Protein AF-A0A5B8V7I5-F1 (afdb_monomer)

Organism: NCBI:txid1813871

Radius of gyration: 24.88 Å; Cα contacts (8 Å, |Δi|>4): 179; chains: 1; bounding box: 82×62×63 Å

Solvent-accessible surface area (backbone atoms only — not comparable to full-atom values): 11266 Å² total; per-residue (Å²): 135,84,78,76,56,70,66,58,53,52,52,50,55,52,51,52,54,52,51,55,51,53,51,53,57,55,56,57,69,71,61,86,71,84,63,73,74,71,65,69,78,79,75,52,91,88,72,63,75,61,77,86,47,74,68,70,39,38,58,84,96,40,76,31,68,67,47,49,45,29,71,74,64,76,45,84,65,45,76,47,80,44,69,55,29,35,46,69,60,50,49,48,50,47,53,69,76,37,53,90,49,55,75,45,77,48,78,42,69,50,74,41,78,91,76,72,43,80,47,72,55,33,38,40,39,35,38,67,89,61,32,35,40,37,38,38,82,35,32,33,40,44,35,25,44,86,88,44,54,66,62,53,50,56,54,53,60,59,48,63,78,31,48,48,83,72,63,94,79,65,74,83,78,74,87,64,92,69,71,76,85,83,80,127

Secondary structure (DSSP, 8-state):
--PPPHHHHHHHHHHHHHHHHHHHHHHHHHSS---TTTGGGTS-TTT----S-GGGGEETTEE-HHHHHHHHHSSPPEEEEEESB-HHHHHHHHHHHTTTT--EEEEEEEEETTTTEEEEEEEEEEETTTEEEEE-SSEEEEEE-GGGHHHHHHHHHHHGGGB----TT------SS---S---

Structure (mmCIF, N/CA/C/O backbone):
data_AF-A0A5B8V7I5-F1
#
_entry.id   AF-A0A5B8V7I5-F1
#
loop_
_atom_site.group_PDB
_atom_site.id
_atom_site.type_symbol
_atom_site.label_atom_id
_atom_site.label_alt_id
_atom_site.label_comp_id
_atom_site.label_asym_id
_atom_site.label_entity_id
_atom_site.label_seq_id
_atom_site.pdbx_PDB_ins_code
_atom_site.Cartn_x
_atom_site.Cartn_y
_atom_site.Cartn_z
_atom_site.occupancy
_atom_site.B_iso_or_equiv
_atom_site.auth_seq_id
_atom_site.auth_comp_id
_atom_site.auth_asym_id
_atom_site.auth_atom_id
_atom_site.pdbx_PDB_model_num
ATOM 1 N N . MET A 1 1 ? -54.285 8.452 43.719 1.00 54.84 1 MET A N 1
ATOM 2 C CA . MET A 1 1 ? -53.117 9.294 43.379 1.00 54.84 1 MET A CA 1
ATOM 3 C C . MET A 1 1 ? -51.917 8.383 43.169 1.00 54.84 1 MET A C 1
ATOM 5 O O . MET A 1 1 ? -51.341 7.911 44.138 1.00 54.84 1 MET A O 1
ATOM 9 N N . THR A 1 2 ? -51.605 8.036 41.922 1.00 61.00 2 THR A N 1
ATOM 10 C CA . THR A 1 2 ? -50.486 7.143 41.584 1.00 61.00 2 THR A CA 1
ATOM 11 C C . THR A 1 2 ? -49.189 7.946 41.535 1.00 61.00 2 THR A C 1
ATOM 13 O O . THR A 1 2 ? -48.953 8.694 40.589 1.00 61.00 2 THR A O 1
ATOM 16 N N . LEU A 1 3 ? -48.368 7.816 42.578 1.00 71.12 3 LEU A N 1
ATOM 17 C CA . LEU A 1 3 ? -47.000 8.331 42.611 1.00 71.12 3 LEU A CA 1
ATOM 18 C C . LEU A 1 3 ? -46.177 7.602 41.542 1.00 71.12 3 LEU A C 1
ATOM 20 O O . LEU A 1 3 ? -46.054 6.378 41.571 1.00 71.12 3 LEU A O 1
ATOM 24 N N . PHE A 1 4 ? -45.647 8.351 40.577 1.00 78.56 4 PHE A N 1
ATOM 25 C CA . PHE A 1 4 ? -44.732 7.816 39.574 1.00 78.56 4 PHE A CA 1
ATOM 26 C C . PHE A 1 4 ? -43.534 7.146 40.257 1.00 78.56 4 PHE A C 1
ATOM 28 O O . PHE A 1 4 ? -42.920 7.719 41.157 1.00 78.56 4 PHE A O 1
ATOM 35 N N . SER A 1 5 ? -43.199 5.930 39.816 1.00 88.38 5 SER A N 1
ATOM 36 C CA . SER A 1 5 ? -42.047 5.192 40.334 1.00 88.38 5 SER A CA 1
ATOM 37 C C . SER A 1 5 ? -40.760 6.008 40.129 1.00 88.38 5 SER A C 1
ATOM 39 O O . SER A 1 5 ? -40.508 6.462 39.007 1.00 88.38 5 SER A O 1
ATOM 41 N N . PRO A 1 6 ? -39.907 6.170 41.157 1.00 91.00 6 PRO A N 1
ATOM 42 C CA . PRO A 1 6 ? -38.644 6.905 41.044 1.00 91.00 6 PRO A CA 1
ATOM 43 C C . PRO A 1 6 ? -37.707 6.322 39.970 1.00 91.00 6 PRO A C 1
ATOM 45 O O . PRO A 1 6 ? -36.905 7.050 39.385 1.00 91.00 6 PRO A O 1
ATOM 48 N N . LEU A 1 7 ? -37.860 5.035 39.635 1.00 88.88 7 LEU A N 1
ATOM 49 C CA . LEU A 1 7 ? -37.152 4.391 38.527 1.00 88.88 7 LEU A CA 1
ATOM 50 C C . LEU A 1 7 ? -37.517 5.015 37.168 1.00 88.88 7 LEU A C 1
ATOM 52 O O . LEU A 1 7 ? -36.642 5.253 36.337 1.00 88.88 7 LEU A O 1
ATOM 56 N N . LEU A 1 8 ? -38.801 5.318 36.950 1.00 90.12 8 LEU A N 1
ATOM 57 C CA . LEU A 1 8 ? -39.286 5.905 35.700 1.00 90.12 8 LEU A CA 1
ATOM 58 C C . LEU A 1 8 ? -38.719 7.317 35.505 1.00 90.12 8 LEU A C 1
ATOM 60 O O . LEU A 1 8 ? -38.297 7.673 34.407 1.00 90.12 8 LEU A O 1
ATOM 64 N N . ILE A 1 9 ? -38.643 8.094 36.589 1.00 93.38 9 ILE A N 1
ATOM 65 C CA . ILE A 1 9 ? -38.060 9.441 36.582 1.00 93.38 9 ILE A CA 1
ATOM 66 C C . ILE A 1 9 ? -36.577 9.368 36.197 1.00 93.38 9 ILE A C 1
ATOM 68 O O . ILE A 1 9 ? -36.125 10.121 35.336 1.00 93.38 9 ILE A O 1
ATOM 72 N N . PHE A 1 10 ? -35.823 8.419 36.759 1.00 93.38 10 PHE A N 1
ATOM 73 C CA . PHE A 1 10 ? -34.408 8.250 36.425 1.00 93.38 10 PHE A CA 1
ATOM 74 C C . PHE A 1 10 ? -34.186 7.862 34.953 1.00 93.38 10 PHE A C 1
ATOM 76 O O . PHE A 1 10 ? -33.279 8.388 34.301 1.00 93.38 10 PHE A O 1
ATOM 83 N N . ILE A 1 11 ? -35.031 6.979 34.410 1.00 91.94 11 ILE A N 1
ATOM 84 C CA . ILE A 1 11 ? -34.975 6.573 32.998 1.00 91.94 11 ILE A CA 1
ATOM 85 C C . ILE A 1 11 ? -35.278 7.765 32.083 1.00 91.94 11 ILE A C 1
ATOM 87 O O . ILE A 1 11 ? -34.540 7.992 31.125 1.00 91.94 11 ILE A O 1
ATOM 91 N N . LEU A 1 12 ? -36.297 8.569 32.402 1.00 94.12 12 LEU A N 1
ATOM 92 C CA . LEU A 1 12 ? -36.647 9.758 31.620 1.00 94.12 12 LEU A CA 1
ATOM 93 C C . LEU A 1 12 ? -35.529 10.806 31.633 1.00 94.12 12 LEU A C 1
ATOM 95 O O . LEU A 1 12 ? -35.165 11.319 30.578 1.00 94.12 12 LEU A O 1
ATOM 99 N N . VAL A 1 13 ? -34.913 11.066 32.789 1.00 95.06 13 VAL A N 1
ATOM 100 C CA . VAL A 1 13 ? -33.773 11.995 32.890 1.00 95.06 13 VAL A CA 1
ATOM 101 C C . VAL A 1 13 ? -32.587 11.506 32.054 1.00 95.06 13 VAL A C 1
ATOM 103 O O . VAL A 1 13 ? -31.976 12.285 31.319 1.00 95.06 13 VAL A O 1
ATOM 106 N N . ARG A 1 14 ? -32.277 10.205 32.107 1.00 91.94 14 ARG A N 1
ATOM 107 C CA . ARG A 1 14 ? -31.221 9.602 31.277 1.00 91.94 14 ARG A CA 1
ATOM 108 C C . ARG A 1 14 ? -31.529 9.715 29.788 1.00 91.9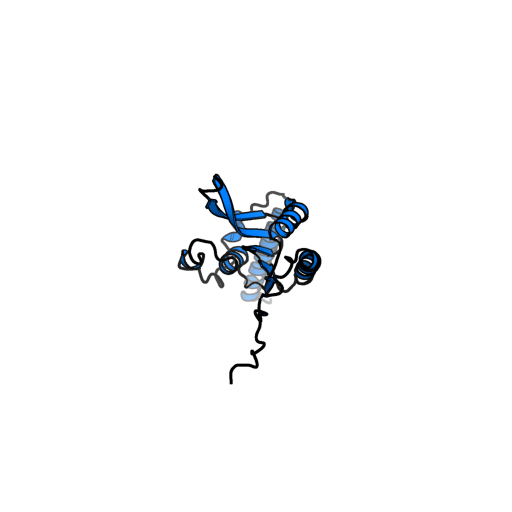4 14 ARG A C 1
ATOM 110 O O . ARG A 1 14 ? -30.626 10.023 29.013 1.00 91.94 14 ARG A O 1
ATOM 117 N N . PHE A 1 15 ? -32.779 9.492 29.397 1.00 91.62 15 PHE A N 1
ATOM 118 C CA . PHE A 1 15 ? -33.208 9.569 28.005 1.00 91.62 15 PHE A CA 1
ATOM 119 C C . PHE A 1 15 ? -33.116 11.001 27.461 1.00 91.62 15 PHE A C 1
ATOM 121 O O . PHE A 1 15 ? -32.538 11.215 26.396 1.00 91.62 15 PHE A O 1
ATOM 128 N N . ILE A 1 16 ? -33.564 11.993 28.239 1.00 95.00 16 ILE A N 1
ATOM 129 C CA . ILE A 1 16 ? -33.429 13.417 27.896 1.00 95.00 16 ILE A CA 1
ATOM 130 C C . ILE A 1 16 ? -31.951 13.790 27.734 1.00 95.00 16 ILE A C 1
ATOM 132 O O . ILE A 1 16 ? -31.582 14.430 26.752 1.00 95.00 16 ILE A O 1
ATOM 136 N N . PHE A 1 17 ? -31.079 13.337 28.640 1.00 93.56 17 PHE A N 1
ATOM 137 C CA . PHE A 1 17 ? -29.645 13.622 28.552 1.00 93.56 17 PHE A CA 1
ATOM 138 C C . PHE A 1 17 ? -29.000 13.040 27.282 1.00 93.56 17 PHE A C 1
ATOM 140 O O . PHE A 1 17 ? -28.152 13.684 26.663 1.00 93.56 17 PHE A O 1
ATOM 147 N N . ILE A 1 18 ? -29.413 11.838 26.866 1.00 87.75 18 ILE A N 1
ATOM 148 C CA . ILE A 1 18 ? -28.944 11.215 25.619 1.00 87.75 18 ILE A CA 1
ATOM 149 C C . ILE A 1 18 ? -29.396 12.032 24.403 1.00 87.75 18 ILE A C 1
ATOM 151 O O . ILE A 1 18 ? -28.578 12.293 23.522 1.00 87.75 18 ILE A O 1
ATOM 155 N N . ILE A 1 19 ? -30.658 12.473 24.373 1.00 89.31 19 ILE A N 1
ATOM 156 C CA . ILE A 1 19 ? -31.199 13.283 23.271 1.00 89.31 19 ILE A CA 1
ATOM 157 C C . ILE A 1 19 ? -30.466 14.622 23.167 1.00 89.31 19 ILE A C 1
ATOM 159 O O . ILE A 1 19 ? -29.994 14.971 22.087 1.00 89.31 19 ILE A O 1
ATOM 163 N N . VAL A 1 20 ? -30.302 15.342 24.282 1.00 89.00 20 VAL A N 1
ATOM 164 C CA . VAL A 1 20 ? -29.601 16.638 24.305 1.00 89.00 20 VAL A CA 1
ATOM 165 C C . VAL A 1 20 ? -28.173 16.490 23.778 1.00 89.00 20 VAL A C 1
ATOM 167 O O . VAL A 1 20 ? -27.733 17.272 22.936 1.00 89.00 20 VAL A O 1
ATOM 170 N N . LYS A 1 21 ? -27.468 15.435 24.197 1.00 82.81 21 LYS A N 1
ATOM 171 C CA . LYS A 1 21 ? -26.109 15.160 23.728 1.00 82.81 21 LYS A CA 1
ATOM 172 C C . LYS A 1 21 ? -26.053 14.820 22.234 1.00 82.81 21 LYS A C 1
ATOM 174 O O . LYS A 1 21 ? -25.173 15.308 21.531 1.00 82.81 21 LYS A O 1
ATOM 179 N N . ALA A 1 22 ? -26.998 14.022 21.735 1.00 76.25 22 ALA A N 1
ATOM 180 C CA . ALA A 1 22 ? -27.086 13.683 20.314 1.00 76.25 22 ALA A CA 1
ATOM 181 C C . ALA A 1 22 ? -27.377 14.916 19.436 1.00 76.25 22 ALA A C 1
ATOM 183 O O . ALA A 1 22 ? -26.841 15.038 18.330 1.00 76.25 22 ALA A O 1
ATOM 184 N N . MET A 1 23 ? -28.188 15.853 19.938 1.00 78.88 23 MET A N 1
ATOM 185 C CA . MET A 1 23 ? -28.466 17.120 19.261 1.00 78.88 23 MET A 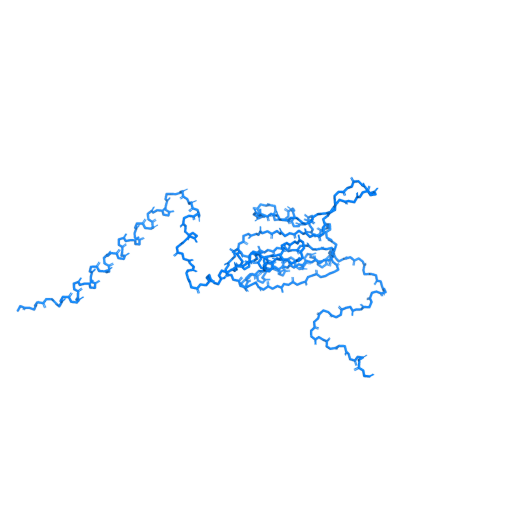CA 1
ATOM 186 C C . MET A 1 23 ? -27.238 18.039 19.232 1.00 78.88 23 MET A C 1
ATOM 188 O O . MET A 1 23 ? -26.946 18.621 18.188 1.00 78.88 23 MET A O 1
ATOM 192 N N . GLU A 1 24 ? -26.480 18.129 20.328 1.00 79.81 24 GLU A N 1
ATOM 193 C CA . GLU A 1 24 ? -25.245 18.924 20.381 1.00 79.81 24 GLU A CA 1
ATOM 194 C C . GLU A 1 24 ? -24.177 18.389 19.407 1.00 79.81 24 GLU A C 1
ATOM 196 O O . GLU A 1 24 ? -23.550 19.159 18.673 1.00 79.81 24 GLU A O 1
ATOM 201 N N . ASP A 1 25 ? -24.019 17.064 19.330 1.00 71.88 25 ASP A N 1
ATOM 202 C CA . ASP A 1 25 ? -23.089 16.419 18.396 1.00 71.88 25 ASP A CA 1
ATOM 203 C C . ASP A 1 25 ? -23.502 16.630 16.923 1.00 71.88 25 ASP A C 1
ATOM 205 O O . ASP A 1 25 ? -22.640 16.829 16.059 1.00 71.88 25 ASP A O 1
ATOM 209 N N . SER A 1 26 ? -24.812 16.669 16.642 1.00 73.00 26 SER A N 1
ATOM 210 C CA . SER A 1 26 ? -25.366 16.962 15.308 1.00 73.00 26 SER A CA 1
ATOM 211 C C . SER A 1 26 ? -25.196 18.434 14.906 1.00 73.00 26 SER A C 1
ATOM 213 O O . SER A 1 26 ? -24.941 18.745 13.742 1.00 73.00 26 SER A O 1
ATOM 215 N N . ALA A 1 27 ? -25.291 19.364 15.862 1.00 67.25 27 ALA A N 1
ATOM 216 C CA . ALA A 1 27 ? -25.050 20.787 15.617 1.00 67.25 27 ALA A CA 1
ATOM 217 C C . ALA A 1 27 ? -23.566 21.070 15.320 1.00 67.25 27 ALA A C 1
ATOM 219 O O . ALA A 1 27 ? -23.244 21.865 14.436 1.00 67.25 27 ALA A O 1
ATOM 220 N N . ARG A 1 28 ? -22.649 20.360 15.992 1.00 61.50 28 ARG A N 1
ATOM 221 C CA . ARG A 1 28 ? -21.200 20.464 15.747 1.00 61.50 28 ARG A CA 1
ATOM 222 C C . ARG A 1 28 ? -20.772 19.933 14.379 1.00 61.50 28 ARG A C 1
ATOM 224 O O . ARG A 1 28 ? -19.766 20.393 13.853 1.00 61.50 28 ARG A O 1
ATOM 231 N N . THR A 1 29 ? -21.521 19.003 13.783 1.00 57.50 29 THR A N 1
ATOM 232 C CA . THR A 1 29 ? -21.200 18.461 12.450 1.00 57.50 29 THR A CA 1
ATOM 233 C C . THR A 1 29 ? -21.591 19.395 11.299 1.00 57.50 29 THR A C 1
ATOM 235 O O . THR A 1 29 ? -21.041 19.247 10.212 1.00 57.50 29 THR A O 1
ATOM 238 N N . ARG A 1 30 ? -22.474 20.384 11.519 1.00 55.34 30 ARG A N 1
ATOM 239 C CA . ARG A 1 30 ? -22.828 21.397 10.500 1.00 55.34 30 ARG A CA 1
ATOM 240 C C . ARG A 1 30 ? -21.807 22.526 10.365 1.00 55.34 30 ARG A C 1
ATOM 242 O O . ARG A 1 30 ? -21.613 23.029 9.265 1.00 55.34 30 ARG A O 1
ATOM 249 N N . ASN A 1 31 ? -21.129 22.909 11.445 1.00 51.50 31 ASN A N 1
ATOM 250 C CA . ASN A 1 31 ? -20.142 23.990 11.424 1.00 51.50 31 ASN A CA 1
ATOM 251 C C . ASN A 1 31 ? -18.733 23.443 11.164 1.00 51.50 31 ASN A C 1
ATOM 253 O O . ASN A 1 31 ? -17.947 23.322 12.094 1.00 51.50 31 ASN A O 1
ATOM 257 N N . GLY A 1 32 ? -18.474 23.093 9.899 1.00 52.66 32 GLY A N 1
ATOM 258 C CA . GLY A 1 32 ? -17.217 22.996 9.124 1.00 52.66 32 GLY A CA 1
ATOM 259 C C . GLY A 1 32 ? -15.796 22.970 9.726 1.00 52.66 32 GLY A C 1
ATOM 260 O O . GLY A 1 32 ? -14.854 23.056 8.950 1.00 52.66 32 GLY A O 1
ATOM 261 N N . TYR A 1 33 ? -15.566 22.817 11.028 1.00 48.47 33 TYR A N 1
ATOM 262 C CA . TYR A 1 33 ? -14.239 22.620 11.620 1.00 48.47 33 TYR A CA 1
ATOM 263 C C . TYR A 1 33 ? -14.115 21.185 12.120 1.00 48.47 33 TYR A C 1
ATOM 265 O O . TYR A 1 33 ? -14.147 20.872 13.313 1.00 48.47 33 TYR A O 1
ATOM 273 N N . TYR A 1 34 ? -13.979 20.282 11.153 1.00 48.88 34 TYR A N 1
ATOM 274 C CA . TYR A 1 34 ? -13.659 18.890 11.411 1.00 48.88 34 TYR A CA 1
ATOM 275 C C . TYR A 1 34 ? -12.198 18.824 11.874 1.00 48.88 34 TYR A C 1
ATOM 277 O O . TYR A 1 34 ? -11.278 18.849 11.064 1.00 48.88 34 TYR A O 1
ATOM 285 N N . ASN A 1 35 ? -11.966 18.786 13.190 1.00 50.16 35 ASN A N 1
ATOM 286 C CA . ASN A 1 35 ? -10.651 18.484 13.751 1.00 50.16 35 ASN A CA 1
ATOM 287 C C . ASN A 1 35 ? -10.568 16.968 14.032 1.00 50.16 35 ASN A C 1
ATOM 289 O O . ASN A 1 35 ? -10.999 16.516 15.102 1.00 50.16 35 ASN A O 1
ATOM 293 N N . PRO A 1 36 ? -10.035 16.155 13.097 1.00 49.38 36 PRO A N 1
ATOM 294 C CA . PRO A 1 36 ? -9.978 14.699 13.234 1.00 49.38 36 PRO A CA 1
ATOM 295 C C . PRO A 1 36 ? -9.100 14.231 14.407 1.00 49.38 36 PRO A C 1
ATOM 297 O O . PRO A 1 36 ? -9.181 13.067 14.805 1.00 49.38 36 PRO A O 1
ATOM 300 N N . ALA A 1 37 ? -8.296 15.115 15.011 1.00 53.56 37 ALA A N 1
ATOM 301 C CA . ALA A 1 37 ? -7.368 14.747 16.075 1.00 53.56 37 ALA A CA 1
ATOM 302 C C . ALA A 1 37 ? -8.074 14.380 17.393 1.00 53.56 37 ALA A C 1
ATOM 304 O O . ALA A 1 37 ? -7.625 13.484 18.107 1.00 53.56 37 ALA A O 1
ATOM 305 N N . LYS A 1 38 ? -9.212 15.011 17.723 1.00 44.09 38 LYS A N 1
ATOM 306 C CA . LYS A 1 38 ? -9.851 14.824 19.042 1.00 44.09 38 LYS A CA 1
ATOM 307 C C . LYS A 1 38 ? -10.719 13.568 19.163 1.00 44.09 38 LYS A C 1
ATOM 309 O O . LYS A 1 38 ? -10.911 13.080 20.276 1.00 44.09 38 LYS A O 1
ATOM 314 N N . ARG A 1 39 ? -11.208 12.993 18.057 1.00 44.47 39 ARG A N 1
ATOM 315 C CA . ARG A 1 39 ? -12.016 11.754 18.100 1.00 44.47 39 ARG A CA 1
ATOM 316 C C . ARG A 1 39 ? -11.161 10.484 18.164 1.00 44.47 39 ARG A C 1
ATOM 318 O O . ARG A 1 39 ? -11.647 9.450 18.615 1.00 44.47 39 ARG A O 1
ATOM 325 N N . ARG A 1 40 ? -9.873 10.579 17.811 1.00 47.34 40 ARG A N 1
ATOM 326 C CA . ARG A 1 40 ? -8.929 9.449 17.834 1.00 47.34 40 ARG A CA 1
ATOM 327 C C . ARG A 1 40 ? -8.621 8.944 19.253 1.00 47.34 40 ARG A C 1
ATOM 329 O O . ARG A 1 40 ? -8.217 7.800 19.406 1.00 47.34 40 ARG A O 1
ATOM 336 N N . TYR A 1 41 ? -8.871 9.750 20.292 1.00 48.06 41 TYR A N 1
ATOM 337 C CA . TYR A 1 41 ? -8.490 9.415 21.672 1.00 48.06 41 TYR A CA 1
ATOM 338 C C . TYR A 1 41 ? -9.587 8.760 22.530 1.00 48.06 41 TYR A C 1
ATOM 340 O O . TYR A 1 41 ? -9.288 8.296 23.627 1.00 48.06 41 TYR A O 1
ATOM 348 N N . LYS A 1 42 ? -10.854 8.714 22.084 1.00 45.50 42 LYS A N 1
ATOM 349 C CA . LYS A 1 42 ? -11.966 8.261 22.952 1.00 45.50 42 LYS A CA 1
ATOM 350 C C . LYS A 1 42 ? -12.752 7.035 22.503 1.00 45.50 42 LYS A C 1
ATOM 352 O O . LYS A 1 42 ? -13.600 6.585 23.265 1.00 45.50 42 LYS A O 1
ATOM 357 N N . MET A 1 43 ? -12.448 6.433 21.358 1.00 45.94 43 MET A N 1
ATOM 358 C CA . MET A 1 43 ? -13.062 5.159 20.968 1.00 45.94 43 MET A CA 1
ATOM 359 C C . MET A 1 43 ? -12.030 4.216 20.365 1.00 45.94 43 MET A C 1
ATOM 361 O O . MET A 1 43 ? -11.902 4.187 19.153 1.00 45.94 43 MET A O 1
ATOM 365 N N . ASN A 1 44 ? -11.292 3.494 21.221 1.00 48.50 44 ASN A N 1
ATOM 366 C CA . ASN A 1 44 ? -10.682 2.182 20.921 1.00 48.50 44 ASN A CA 1
ATOM 367 C C . ASN A 1 44 ? -10.137 1.467 22.183 1.00 48.50 44 ASN A C 1
ATOM 369 O O . ASN A 1 44 ? -9.197 0.682 22.123 1.00 48.50 44 ASN A O 1
ATOM 373 N N . PHE A 1 45 ? -10.743 1.683 23.357 1.00 50.72 45 PHE A N 1
ATOM 374 C CA . PHE A 1 45 ? -10.259 1.098 24.620 1.00 50.72 45 PHE A CA 1
ATOM 375 C C . PHE A 1 45 ? -10.326 -0.446 24.675 1.00 50.72 45 PHE A C 1
ATOM 377 O O . PHE A 1 45 ? -9.715 -1.042 25.551 1.00 50.72 45 PHE A O 1
ATOM 384 N N . ARG A 1 46 ? -11.030 -1.117 23.748 1.00 49.09 46 ARG A N 1
ATOM 385 C CA . ARG A 1 46 ? -11.189 -2.586 23.773 1.00 49.09 46 ARG A CA 1
ATOM 386 C C . ARG A 1 46 ? -10.482 -3.362 22.657 1.00 49.09 46 ARG A C 1
ATOM 388 O O . ARG A 1 46 ? -10.439 -4.580 22.737 1.00 49.09 46 ARG A O 1
ATOM 395 N N . PHE A 1 47 ? -9.861 -2.679 21.692 1.00 47.84 47 PHE A N 1
ATOM 396 C CA . PHE A 1 47 ? -9.019 -3.316 20.663 1.00 47.84 47 PHE A CA 1
ATOM 397 C C . PHE A 1 47 ? -7.618 -2.712 20.540 1.00 47.84 47 PHE A C 1
ATOM 399 O O . PHE A 1 47 ? -6.812 -3.200 19.754 1.00 47.84 47 PHE A O 1
ATOM 406 N N . CYS A 1 48 ? -7.260 -1.740 21.386 1.00 50.34 48 CYS A N 1
ATOM 407 C CA . CYS A 1 48 ? -5.861 -1.424 21.654 1.00 50.34 48 CYS A CA 1
ATOM 408 C C . CYS A 1 48 ? -5.199 -2.576 22.433 1.00 50.34 48 CYS A C 1
ATOM 410 O O . CYS A 1 48 ? -4.752 -2.394 23.565 1.00 50.34 48 CYS A O 1
ATOM 412 N N . ARG A 1 49 ? -5.031 -3.750 21.810 1.00 52.91 49 ARG A N 1
ATOM 413 C CA . ARG A 1 49 ? -3.751 -4.439 21.969 1.00 52.91 49 ARG A CA 1
ATOM 414 C C . ARG A 1 49 ? -2.741 -3.476 21.367 1.00 52.91 49 ARG A C 1
ATOM 416 O O . ARG A 1 49 ? -2.519 -3.462 20.162 1.00 52.91 49 ARG A O 1
ATOM 423 N N . LYS A 1 50 ? -2.252 -2.565 22.214 1.00 57.19 50 LYS A N 1
ATOM 424 C CA . LYS A 1 50 ? -1.111 -1.718 21.905 1.00 57.19 50 LYS A CA 1
ATOM 425 C C . LYS A 1 50 ? -0.082 -2.655 21.289 1.00 57.19 50 LYS A C 1
ATOM 427 O O . LYS A 1 50 ? 0.243 -3.684 21.883 1.00 57.19 50 LYS A O 1
ATOM 432 N N . ILE A 1 51 ? 0.398 -2.317 20.100 1.00 60.62 51 ILE A N 1
ATOM 433 C CA . ILE A 1 51 ? 1.719 -2.768 19.694 1.00 60.62 51 ILE A CA 1
ATOM 434 C C . ILE A 1 51 ? 2.635 -2.250 20.811 1.00 60.62 51 ILE A C 1
ATOM 436 O O . ILE A 1 51 ? 2.939 -1.062 20.874 1.00 60.62 51 ILE A O 1
ATOM 440 N N . ASN A 1 52 ? 2.909 -3.103 21.801 1.00 66.44 52 ASN A N 1
ATOM 441 C CA . ASN A 1 52 ? 3.597 -2.702 23.030 1.00 66.44 52 ASN A CA 1
ATOM 442 C C . ASN A 1 52 ? 5.063 -2.379 22.746 1.00 66.44 52 ASN A C 1
ATOM 444 O O . ASN A 1 52 ? 5.697 -1.679 23.527 1.00 66.44 52 ASN A O 1
ATOM 448 N N . SER A 1 53 ? 5.573 -2.868 21.615 1.00 75.81 53 SER A N 1
ATOM 449 C CA . SER A 1 53 ? 6.910 -2.588 21.135 1.00 75.81 53 SER A CA 1
ATOM 450 C C . SER A 1 53 ? 6.858 -2.067 19.708 1.00 75.81 53 SER A C 1
ATOM 452 O O . SER A 1 53 ? 6.431 -2.781 18.801 1.00 75.81 53 SER A O 1
ATOM 454 N N . LEU A 1 54 ? 7.366 -0.851 19.504 1.00 77.62 54 LEU A N 1
ATOM 455 C CA . LEU A 1 54 ? 7.610 -0.276 18.177 1.00 77.62 54 LEU A CA 1
ATOM 456 C C . LEU A 1 54 ? 8.455 -1.200 17.291 1.00 77.62 54 LEU A C 1
ATOM 458 O O . LEU A 1 54 ? 8.322 -1.133 16.077 1.00 77.62 54 LEU A O 1
ATOM 462 N N . SER A 1 55 ? 9.255 -2.104 17.870 1.00 80.50 55 SER A N 1
ATOM 463 C CA . SER A 1 55 ? 10.033 -3.081 17.099 1.00 80.50 55 SER A CA 1
ATOM 464 C C . SER A 1 55 ? 9.171 -3.992 16.220 1.00 80.50 55 SER A C 1
ATOM 466 O O . SER A 1 55 ? 9.646 -4.437 15.190 1.00 80.50 55 SER A O 1
ATOM 468 N N . MET A 1 56 ? 7.902 -4.232 16.575 1.00 81.88 56 MET A N 1
ATOM 469 C CA . MET A 1 56 ? 6.977 -5.036 15.761 1.00 81.88 56 MET A CA 1
ATOM 470 C C . MET A 1 56 ? 6.440 -4.296 14.528 1.00 81.88 56 MET A C 1
ATOM 472 O O . MET A 1 56 ? 5.845 -4.928 13.662 1.00 81.88 56 MET A O 1
ATOM 476 N N . LEU A 1 57 ? 6.602 -2.969 14.455 1.00 87.62 57 LEU A N 1
ATOM 477 C CA . LEU A 1 57 ? 6.251 -2.193 13.262 1.00 87.62 57 LEU A CA 1
ATOM 478 C C . LEU A 1 57 ? 7.287 -2.378 12.148 1.00 87.62 57 LEU A C 1
ATOM 480 O O . LEU A 1 57 ? 6.977 -2.135 10.985 1.00 87.62 57 LEU A O 1
ATOM 484 N N . PHE A 1 58 ? 8.504 -2.784 12.502 1.00 90.69 58 PHE A N 1
ATOM 485 C CA . PHE A 1 58 ? 9.609 -2.914 11.569 1.00 90.69 58 PHE A CA 1
ATOM 486 C C . PHE A 1 58 ? 9.871 -4.388 11.264 1.00 90.69 58 PHE A C 1
ATOM 488 O O . PHE A 1 58 ? 9.914 -5.227 12.162 1.00 90.69 58 PHE A O 1
ATOM 495 N N . ASN A 1 59 ? 10.069 -4.695 9.988 1.00 85.25 59 ASN A N 1
ATOM 496 C CA . ASN A 1 59 ? 10.562 -5.980 9.522 1.00 85.25 59 ASN A CA 1
ATOM 497 C C . ASN A 1 59 ? 11.950 -5.752 8.911 1.00 85.25 59 ASN A C 1
ATOM 499 O O . ASN A 1 59 ? 12.088 -5.207 7.815 1.00 85.25 59 ASN A O 1
ATOM 503 N N . GLY A 1 60 ? 12.991 -6.086 9.676 1.00 88.00 60 GLY A N 1
ATOM 504 C CA . GLY A 1 60 ? 14.367 -5.716 9.348 1.00 88.00 60 GLY A CA 1
ATOM 505 C C . GLY A 1 60 ? 14.587 -4.205 9.463 1.00 88.00 60 GLY A C 1
ATOM 506 O O . GLY A 1 60 ? 14.374 -3.621 10.524 1.00 88.00 60 GLY A O 1
ATOM 507 N N . HIS A 1 61 ? 15.024 -3.574 8.373 1.00 86.31 61 HIS A N 1
ATOM 508 C CA . HIS A 1 61 ? 15.371 -2.146 8.336 1.00 86.31 61 HIS A CA 1
ATOM 509 C C . HIS A 1 61 ? 14.217 -1.231 7.919 1.00 86.31 61 HIS A C 1
ATOM 511 O O . HIS A 1 61 ? 14.395 -0.016 7.839 1.00 86.31 61 HIS A O 1
ATOM 517 N N . TYR A 1 62 ? 13.040 -1.794 7.644 1.00 93.69 62 TYR A N 1
ATOM 518 C CA . TYR A 1 62 ? 11.926 -1.033 7.101 1.00 93.69 62 TYR A CA 1
ATOM 519 C C . TYR A 1 62 ? 10.588 -1.375 7.750 1.00 93.69 62 TYR A C 1
ATOM 521 O O . TYR A 1 62 ? 10.481 -2.307 8.543 1.00 93.69 62 TYR A O 1
ATOM 529 N N . ILE A 1 63 ? 9.574 -0.566 7.458 1.00 94.62 63 ILE A N 1
ATOM 530 C CA . ILE A 1 63 ? 8.231 -0.707 8.012 1.00 94.62 63 ILE A CA 1
ATOM 531 C C . ILE A 1 63 ? 7.549 -1.928 7.388 1.00 94.62 63 ILE A C 1
ATOM 533 O O . ILE A 1 63 ? 7.518 -2.074 6.170 1.00 94.62 63 ILE A O 1
ATOM 537 N N . ASP A 1 64 ? 6.950 -2.777 8.220 1.00 95.38 64 ASP A N 1
ATOM 538 C CA . ASP A 1 64 ? 6.076 -3.851 7.758 1.00 95.38 64 ASP A CA 1
ATOM 539 C C . ASP A 1 64 ? 4.709 -3.279 7.350 1.00 95.38 64 ASP A C 1
ATOM 541 O O . ASP A 1 64 ? 3.983 -2.705 8.171 1.00 95.38 64 ASP A O 1
ATOM 545 N N . ALA A 1 65 ? 4.335 -3.438 6.076 1.00 96.50 65 ALA A N 1
ATOM 546 C CA . ALA A 1 65 ? 3.095 -2.877 5.537 1.00 96.50 65 ALA A CA 1
ATOM 547 C C . ALA A 1 65 ? 1.840 -3.415 6.248 1.00 96.50 65 ALA A C 1
ATOM 549 O O . ALA A 1 65 ? 0.868 -2.683 6.443 1.00 96.50 65 ALA A O 1
ATOM 550 N N . LYS A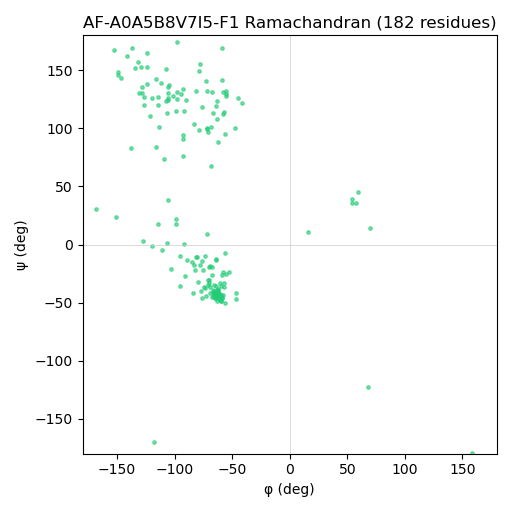 1 66 ? 1.854 -4.675 6.703 1.00 95.94 66 LYS A N 1
ATOM 551 C CA . LYS A 1 66 ? 0.708 -5.300 7.383 1.00 95.94 66 LYS A CA 1
ATOM 552 C C . LYS A 1 66 ? 0.551 -4.733 8.791 1.00 95.94 66 LYS A C 1
ATOM 554 O O . LYS A 1 66 ? -0.559 -4.367 9.183 1.00 95.94 66 LYS A O 1
ATOM 559 N N . ALA A 1 67 ? 1.652 -4.599 9.531 1.00 93.81 67 ALA A N 1
ATOM 560 C CA . ALA A 1 67 ? 1.667 -3.952 10.838 1.00 93.81 67 ALA A CA 1
ATOM 561 C C . ALA A 1 67 ? 1.223 -2.486 10.735 1.00 93.81 67 ALA A C 1
ATOM 563 O O . ALA A 1 67 ? 0.375 -2.041 11.515 1.00 93.81 67 ALA A O 1
ATOM 564 N N . LEU A 1 68 ? 1.723 -1.756 9.731 1.00 94.81 68 LEU A N 1
ATOM 565 C CA . LEU A 1 68 ? 1.316 -0.378 9.465 1.00 94.81 68 LEU A CA 1
ATOM 566 C C . LEU A 1 68 ? -0.180 -0.282 9.139 1.00 94.81 68 LEU A C 1
ATOM 568 O O . LEU A 1 68 ? -0.860 0.601 9.662 1.00 94.81 68 LEU A O 1
ATOM 572 N N . TYR A 1 69 ? -0.719 -1.197 8.329 1.00 95.81 69 TYR A N 1
ATOM 573 C CA . TYR A 1 69 ? -2.145 -1.229 8.005 1.00 95.81 69 TYR A CA 1
ATOM 574 C C . TYR A 1 69 ? -3.005 -1.399 9.261 1.00 95.81 69 TYR A C 1
ATOM 576 O O . TYR A 1 69 ? -3.951 -0.634 9.474 1.00 95.81 69 TYR A O 1
ATOM 584 N N . VAL A 1 70 ? -2.667 -2.366 10.120 1.00 93.50 70 VAL A N 1
ATOM 585 C CA . VAL A 1 70 ? -3.392 -2.614 11.378 1.00 93.50 70 VAL A CA 1
ATOM 586 C C . VAL A 1 70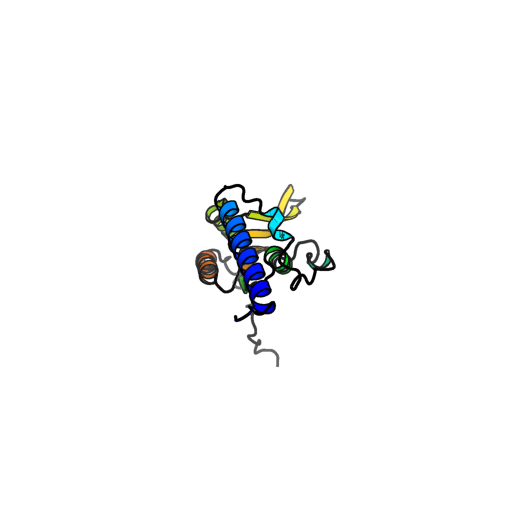 ? -3.300 -1.399 12.299 1.00 93.50 70 VAL A C 1
ATOM 588 O O . VAL A 1 70 ? -4.307 -0.991 12.877 1.00 93.50 70 VAL A O 1
ATOM 591 N N . LEU A 1 71 ? -2.126 -0.771 12.394 1.00 91.19 71 LEU A N 1
ATOM 592 C CA . LEU A 1 71 ? -1.921 0.433 13.200 1.00 91.19 71 LEU A CA 1
ATOM 593 C C . LEU A 1 71 ? -2.767 1.620 12.706 1.00 91.19 71 LEU A C 1
ATOM 595 O O . LEU A 1 71 ? -3.308 2.376 13.515 1.00 91.19 71 LEU A O 1
ATOM 599 N N . GLN A 1 72 ? -2.898 1.789 11.389 1.00 90.06 72 GLN A N 1
ATOM 600 C CA . GLN A 1 72 ? -3.646 2.899 10.791 1.00 90.06 72 GLN A CA 1
ATOM 601 C C . GLN A 1 72 ? -5.161 2.692 10.848 1.00 90.06 72 GLN A C 1
ATOM 603 O O . GLN A 1 72 ? -5.902 3.644 11.105 1.00 90.06 72 GLN A O 1
ATOM 608 N N . THR A 1 73 ? -5.624 1.464 10.608 1.00 91.12 73 THR A N 1
ATOM 609 C CA . THR A 1 73 ? -7.049 1.156 10.403 1.00 91.12 73 THR A CA 1
ATOM 610 C C . THR A 1 73 ? -7.725 0.509 11.612 1.00 91.12 73 THR A C 1
ATOM 612 O O . THR A 1 73 ? -8.950 0.560 11.722 1.00 91.12 73 THR A O 1
ATOM 615 N N . GLY A 1 74 ? -6.957 -0.102 12.520 1.00 89.94 74 GLY A N 1
ATOM 616 C CA . GLY A 1 74 ? -7.479 -0.935 13.606 1.00 89.94 74 GLY A CA 1
ATOM 617 C C . GLY A 1 74 ? -8.084 -2.263 13.137 1.00 89.94 74 GLY A C 1
ATOM 618 O O . GLY A 1 74 ? -8.807 -2.894 13.905 1.00 89.94 74 GLY A O 1
ATOM 619 N N . LYS A 1 75 ? -7.831 -2.679 11.888 1.00 91.38 75 LYS A N 1
ATOM 620 C CA . LYS A 1 75 ? -8.383 -3.894 11.273 1.00 91.38 75 LYS A CA 1
ATOM 621 C C . LYS A 1 75 ? -7.294 -4.720 10.593 1.00 91.38 75 LYS A C 1
ATOM 623 O O . LYS A 1 75 ? -6.259 -4.192 10.201 1.00 91.38 75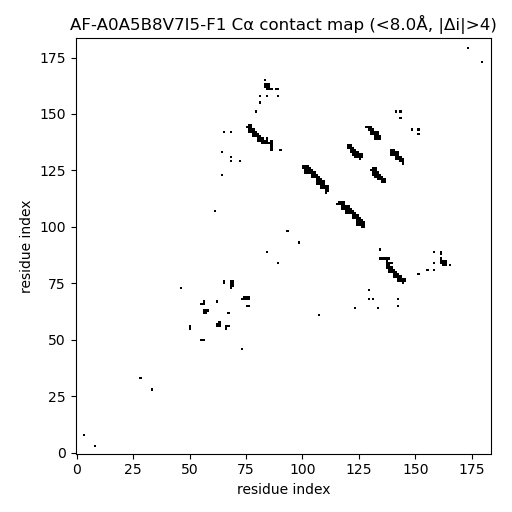 LYS A O 1
ATOM 628 N N . VAL A 1 76 ? -7.553 -6.014 10.419 1.00 94.75 76 VAL A N 1
ATOM 629 C CA . VAL A 1 76 ? -6.698 -6.914 9.632 1.00 94.7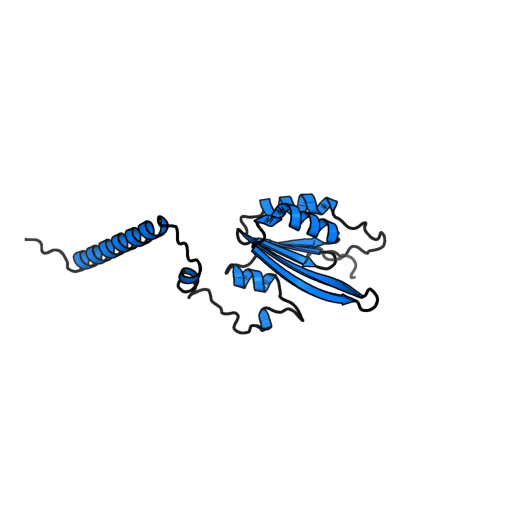5 76 VAL A CA 1
ATOM 630 C C . VAL A 1 76 ? -7.030 -6.743 8.140 1.00 94.75 76 VAL A C 1
ATOM 632 O O . VAL A 1 76 ? -8.216 -6.727 7.804 1.00 94.75 76 VAL A O 1
ATOM 635 N N . PRO A 1 77 ? -6.033 -6.590 7.251 1.00 97.50 77 PRO A N 1
ATOM 636 C CA . PRO A 1 77 ? -6.267 -6.440 5.817 1.00 97.50 77 PRO A CA 1
ATOM 637 C C . PRO A 1 77 ? -6.566 -7.778 5.132 1.00 97.50 77 PRO A C 1
ATOM 639 O O . PRO A 1 77 ? -5.988 -8.810 5.477 1.00 97.50 77 PRO A O 1
ATOM 642 N N . CYS A 1 78 ? -7.375 -7.734 4.076 1.00 98.38 78 CYS A N 1
ATOM 643 C CA . CYS A 1 78 ? -7.256 -8.666 2.960 1.00 98.38 78 CYS A CA 1
ATOM 644 C C . CYS A 1 78 ? -6.003 -8.299 2.157 1.00 98.38 78 CYS A C 1
ATOM 646 O O . CYS A 1 78 ? -5.714 -7.115 1.982 1.00 98.38 78 CYS A O 1
ATOM 648 N N . ILE A 1 79 ? -5.256 -9.298 1.681 1.00 98.31 79 ILE A N 1
ATOM 649 C CA . ILE A 1 79 ? -3.996 -9.082 0.961 1.00 98.31 79 ILE A CA 1
ATOM 650 C C . ILE A 1 79 ? -4.050 -9.809 -0.377 1.00 98.31 79 ILE A C 1
ATOM 652 O O . ILE A 1 79 ? -4.288 -11.015 -0.419 1.00 98.31 79 ILE A O 1
ATOM 656 N N . THR A 1 80 ? -3.784 -9.079 -1.455 1.00 98.38 80 THR A N 1
ATOM 657 C CA . THR A 1 80 ? -3.569 -9.645 -2.790 1.00 98.38 80 THR A CA 1
ATOM 658 C C . THR A 1 80 ? -2.127 -9.390 -3.206 1.00 98.38 80 THR A C 1
ATOM 660 O O . THR A 1 80 ? -1.660 -8.255 -3.152 1.00 98.38 80 THR A O 1
ATOM 663 N N . PHE A 1 81 ? -1.425 -10.454 -3.595 1.00 97.31 81 PHE A N 1
ATOM 664 C CA . PHE A 1 81 ? -0.054 -10.403 -4.099 1.00 97.31 81 PHE A CA 1
ATOM 665 C C . PHE A 1 81 ? -0.059 -10.427 -5.627 1.00 97.31 81 PHE A C 1
ATOM 667 O O . PHE A 1 81 ? -0.703 -11.287 -6.227 1.00 97.31 81 PHE A O 1
ATOM 674 N N . VAL A 1 82 ? 0.688 -9.512 -6.238 1.00 96.69 82 VAL A N 1
ATOM 675 C CA . VAL A 1 82 ? 0.957 -9.476 -7.679 1.00 96.69 82 VAL A CA 1
ATOM 676 C C . VAL A 1 82 ? 2.468 -9.547 -7.859 1.00 96.69 82 VAL A C 1
ATOM 678 O O . VAL A 1 82 ? 3.168 -8.615 -7.478 1.00 96.69 82 VAL A O 1
ATOM 681 N N . GLY A 1 83 ? 2.976 -10.665 -8.374 1.00 94.62 83 GLY A N 1
ATOM 682 C CA . GLY A 1 83 ? 4.407 -10.871 -8.619 1.00 94.62 83 GLY A CA 1
ATOM 683 C C . GLY A 1 83 ? 4.804 -10.601 -10.068 1.00 94.62 83 GLY A C 1
ATOM 684 O O . GLY A 1 83 ? 3.942 -10.395 -10.918 1.00 94.62 83 GLY A O 1
ATOM 685 N N . GLU A 1 84 ? 6.113 -10.649 -10.335 1.00 94.50 84 GLU A N 1
ATOM 686 C CA . GLU A 1 84 ? 6.701 -10.429 -11.669 1.00 94.50 84 GLU A CA 1
ATOM 687 C C . GLU A 1 84 ? 6.263 -9.098 -12.293 1.00 94.50 84 GLU A C 1
ATOM 689 O O . GLU A 1 84 ? 6.034 -9.000 -13.495 1.00 94.50 84 GLU A O 1
ATOM 694 N N . LEU A 1 85 ? 6.117 -8.076 -11.455 1.00 95.25 85 LEU A N 1
ATOM 695 C CA . LEU A 1 85 ? 5.576 -6.784 -11.836 1.00 95.25 85 LEU A CA 1
ATOM 696 C C . LEU A 1 85 ? 6.703 -5.828 -12.242 1.00 95.25 85 LEU A C 1
ATOM 698 O O . LEU A 1 85 ? 7.698 -5.702 -11.530 1.00 95.25 85 LEU A O 1
ATOM 702 N N . ASP A 1 86 ? 6.526 -5.137 -13.364 1.00 96.06 86 ASP A N 1
ATOM 703 C CA . ASP A 1 86 ? 7.328 -3.989 -13.779 1.00 96.06 86 ASP A CA 1
ATOM 704 C C . ASP A 1 86 ? 6.965 -2.806 -12.875 1.00 96.06 86 ASP A C 1
ATOM 706 O O . ASP A 1 86 ? 5.914 -2.168 -13.010 1.00 96.06 86 ASP A O 1
ATOM 710 N N . ILE A 1 87 ? 7.818 -2.573 -11.881 1.00 94.88 87 ILE A N 1
ATOM 711 C CA . ILE A 1 87 ? 7.541 -1.631 -10.798 1.00 94.88 87 ILE A CA 1
ATOM 712 C C . ILE A 1 87 ? 7.574 -0.190 -11.273 1.00 94.88 87 ILE A C 1
ATOM 714 O O . ILE A 1 87 ? 6.820 0.624 -10.746 1.00 94.88 87 ILE A O 1
ATOM 718 N N . GLU A 1 88 ? 8.379 0.135 -12.281 1.00 94.00 88 GLU A N 1
ATOM 719 C CA . GLU A 1 88 ? 8.418 1.488 -12.832 1.00 94.00 88 GLU A CA 1
ATOM 720 C C . GLU A 1 88 ? 7.078 1.833 -13.487 1.00 94.00 88 GLU A C 1
ATOM 722 O O . GLU A 1 88 ? 6.490 2.876 -13.183 1.00 94.00 88 GLU A O 1
ATOM 727 N N . LYS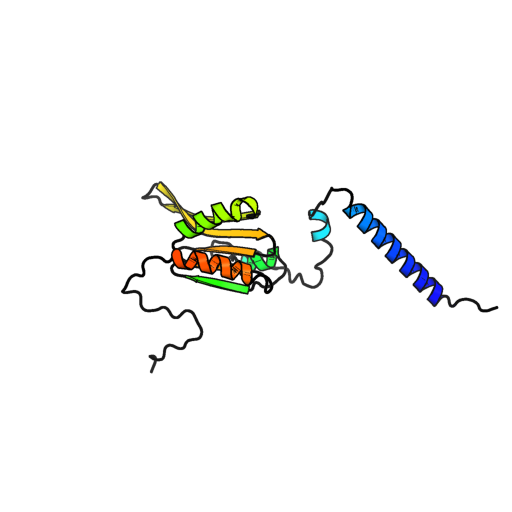 A 1 89 ? 6.530 0.915 -14.298 1.00 96.81 89 LYS A N 1
ATOM 728 C CA . LYS A 1 89 ? 5.195 1.081 -14.897 1.00 96.81 89 LYS A CA 1
ATOM 729 C C . LYS A 1 89 ? 4.093 1.102 -13.847 1.00 96.81 89 LYS A C 1
ATOM 731 O O . LYS A 1 89 ? 3.229 1.978 -13.885 1.00 96.81 89 LYS A O 1
ATOM 736 N N . ALA A 1 90 ? 4.131 0.174 -12.892 1.00 97.31 90 ALA A N 1
ATOM 737 C CA . ALA A 1 90 ? 3.128 0.093 -11.838 1.00 97.31 90 ALA A CA 1
ATOM 738 C C . ALA A 1 90 ? 3.122 1.349 -10.954 1.00 97.31 90 ALA A C 1
ATOM 740 O O . ALA A 1 90 ? 2.059 1.906 -10.673 1.00 97.31 90 ALA A O 1
ATOM 741 N N . PHE A 1 91 ? 4.299 1.830 -10.549 1.00 95.94 91 PHE A N 1
ATOM 742 C CA . PHE A 1 91 ? 4.434 3.050 -9.760 1.00 95.94 91 PHE A CA 1
ATOM 743 C C . PHE A 1 91 ? 4.004 4.285 -10.554 1.00 95.94 91 PHE A C 1
ATOM 745 O O . PHE A 1 91 ? 3.270 5.114 -10.018 1.00 95.94 91 PHE A O 1
ATOM 752 N N . GLY A 1 92 ? 4.386 4.379 -11.833 1.00 96.31 92 GLY A N 1
ATOM 753 C CA . GLY A 1 92 ? 3.922 5.432 -12.738 1.00 96.31 92 GLY A CA 1
ATOM 754 C C . GLY A 1 92 ? 2.396 5.474 -12.834 1.00 96.31 92 GLY A C 1
ATOM 755 O O . GLY A 1 92 ? 1.792 6.516 -12.586 1.00 96.31 92 GLY A O 1
ATOM 756 N N . TYR A 1 93 ? 1.760 4.326 -13.080 1.00 97.75 93 TYR A N 1
ATOM 757 C CA . TYR A 1 93 ? 0.301 4.214 -13.115 1.00 97.75 93 TYR A CA 1
ATOM 758 C C . TYR A 1 93 ? -0.352 4.639 -11.797 1.00 97.75 93 TYR A C 1
ATOM 760 O O . TYR A 1 93 ? -1.321 5.397 -11.815 1.00 97.75 93 TYR A O 1
ATOM 768 N N . ILE A 1 94 ? 0.169 4.182 -10.651 1.00 96.88 94 ILE A N 1
ATOM 769 C CA . ILE A 1 94 ? -0.379 4.546 -9.337 1.00 96.88 94 ILE A CA 1
ATOM 770 C C . ILE A 1 94 ? -0.268 6.053 -9.107 1.00 96.88 94 ILE A C 1
ATOM 772 O O . ILE A 1 94 ? -1.232 6.678 -8.667 1.00 96.88 94 ILE A O 1
ATOM 776 N N . LYS A 1 95 ? 0.900 6.631 -9.397 1.00 95.19 95 LYS A N 1
ATOM 777 C CA . LYS A 1 95 ? 1.176 8.049 -9.179 1.00 95.19 95 LYS A CA 1
ATOM 778 C C . LYS A 1 95 ? 0.266 8.940 -10.018 1.00 95.19 95 LYS A C 1
ATOM 780 O O . LYS A 1 95 ? -0.175 9.960 -9.504 1.00 95.19 95 LYS A O 1
ATOM 785 N N . GLU A 1 96 ? -0.019 8.559 -11.260 1.00 96.69 96 GLU A N 1
ATOM 786 C CA . GLU A 1 96 ? -0.927 9.313 -12.132 1.00 96.69 96 GLU A CA 1
ATOM 787 C C . GLU A 1 96 ? -2.398 9.090 -11.758 1.00 96.69 96 GLU A C 1
ATOM 789 O O . GLU A 1 96 ? -3.155 10.044 -11.607 1.00 96.69 96 GLU A O 1
ATOM 794 N N . THR A 1 97 ? -2.804 7.838 -11.538 1.00 97.00 97 THR A N 1
ATOM 795 C CA . THR A 1 97 ? -4.218 7.478 -11.323 1.00 97.00 97 THR A CA 1
ATOM 796 C C . THR A 1 97 ? -4.728 7.879 -9.942 1.00 97.00 97 THR A C 1
ATOM 798 O O . THR A 1 97 ? -5.884 8.268 -9.798 1.00 97.00 97 THR A O 1
ATOM 801 N N . PHE A 1 98 ? -3.884 7.776 -8.913 1.00 95.75 98 PHE A N 1
ATOM 802 C CA . PHE A 1 98 ? -4.269 7.982 -7.513 1.00 95.75 98 PHE A CA 1
ATOM 803 C C . PHE A 1 98 ? -3.596 9.203 -6.883 1.00 95.75 98 PHE A C 1
ATOM 805 O O . PHE A 1 98 ? -3.562 9.311 -5.659 1.00 95.75 98 PHE A O 1
ATOM 812 N N . LYS A 1 99 ? -3.063 10.131 -7.687 1.00 92.69 99 LYS A N 1
ATOM 813 C CA . LYS A 1 99 ? -2.321 11.308 -7.208 1.00 92.69 99 LYS A CA 1
ATOM 814 C C . LYS A 1 99 ? -3.022 12.043 -6.063 1.00 92.69 99 LYS A C 1
ATOM 816 O O . LYS A 1 99 ? -2.391 12.352 -5.056 1.00 92.69 99 LYS A O 1
ATOM 821 N N . ASP A 1 100 ? -4.319 12.285 -6.225 1.00 95.56 100 ASP A N 1
ATOM 822 C CA . ASP A 1 100 ? -5.129 13.056 -5.278 1.00 95.56 100 ASP A CA 1
ATOM 823 C C . ASP A 1 100 ? -5.667 12.200 -4.115 1.00 95.56 100 ASP A C 1
ATOM 825 O O . ASP A 1 100 ? -6.088 12.727 -3.084 1.00 95.56 100 ASP A O 1
ATOM 829 N N . ASP A 1 101 ? -5.610 10.873 -4.251 1.00 94.94 101 ASP A N 1
ATOM 830 C CA . ASP A 1 101 ? -6.039 9.914 -3.233 1.00 94.94 101 ASP A CA 1
ATOM 831 C C . ASP A 1 101 ? -4.898 9.516 -2.286 1.00 94.94 101 ASP A C 1
ATOM 833 O O . ASP A 1 101 ? -5.138 9.136 -1.136 1.00 94.94 101 ASP A O 1
ATOM 837 N N . VAL A 1 102 ? -3.643 9.577 -2.731 1.00 96.50 102 VAL A N 1
ATOM 838 C CA . VAL A 1 102 ? -2.497 9.182 -1.906 1.00 96.50 102 VAL A CA 1
ATOM 839 C C . VAL A 1 102 ? -2.334 10.152 -0.734 1.00 96.50 102 VAL A C 1
ATOM 841 O O . VAL A 1 102 ? -1.989 11.320 -0.887 1.00 96.50 102 VAL A O 1
ATOM 844 N N . LYS A 1 103 ? -2.550 9.644 0.482 1.00 96.19 103 LYS A N 1
ATOM 845 C CA . LYS A 1 103 ? -2.469 10.433 1.719 1.00 96.19 103 LYS A CA 1
ATOM 846 C C . LYS A 1 103 ? -1.049 10.550 2.238 1.00 96.19 103 LYS A C 1
ATOM 848 O O . LYS A 1 103 ? -0.678 11.585 2.785 1.00 96.19 103 LYS A O 1
ATOM 853 N N . GLN A 1 104 ? -0.304 9.450 2.183 1.00 96.69 104 GLN A N 1
ATOM 854 C CA . GLN A 1 104 ? 1.055 9.347 2.709 1.00 96.69 104 GLN A CA 1
ATOM 855 C C . GLN A 1 104 ? 1.839 8.345 1.876 1.00 96.69 104 GLN A C 1
ATOM 857 O O . GLN A 1 104 ? 1.282 7.339 1.432 1.00 96.69 104 GLN A O 1
ATOM 862 N N . VAL A 1 105 ? 3.132 8.610 1.716 1.00 96.19 105 VAL A N 1
ATOM 863 C CA . VAL A 1 105 ? 4.063 7.700 1.058 1.00 96.19 105 VAL A CA 1
ATOM 864 C C . VAL A 1 105 ? 5.266 7.495 1.962 1.00 96.19 105 VAL A C 1
ATOM 866 O O . VAL A 1 105 ? 5.847 8.458 2.462 1.00 96.19 105 VAL A O 1
ATOM 869 N N . TYR A 1 106 ? 5.628 6.238 2.175 1.00 96.44 106 TYR A N 1
ATOM 870 C CA . TYR A 1 106 ? 6.859 5.844 2.840 1.00 96.44 106 TYR A CA 1
ATOM 871 C C . TYR A 1 106 ? 7.766 5.185 1.811 1.00 96.44 106 TYR A C 1
ATOM 873 O O . TYR A 1 106 ? 7.301 4.394 0.997 1.00 96.44 106 TYR A O 1
ATOM 881 N N . HIS A 1 107 ? 9.060 5.490 1.872 1.00 94.88 107 HIS A N 1
ATOM 882 C CA . HIS A 1 107 ? 10.063 4.930 0.969 1.00 94.88 107 HIS A CA 1
ATOM 883 C C . HIS A 1 107 ? 11.164 4.245 1.774 1.00 94.88 107 HIS A C 1
ATOM 885 O O . HIS A 1 107 ? 11.600 4.773 2.799 1.00 94.88 107 HIS A O 1
ATOM 891 N N . HIS A 1 108 ? 11.603 3.083 1.305 1.00 94.88 108 HIS A N 1
ATOM 892 C CA . HIS A 1 108 ? 12.870 2.474 1.675 1.00 94.88 108 HIS A CA 1
ATOM 893 C C . HIS A 1 108 ? 13.813 2.613 0.491 1.00 94.88 108 HIS A C 1
ATOM 895 O O . HIS A 1 108 ? 13.581 1.993 -0.550 1.00 94.88 108 HIS A O 1
ATOM 901 N N . SER A 1 109 ? 14.862 3.410 0.653 1.00 93.19 109 SER A N 1
ATOM 902 C CA . SER A 1 109 ? 15.798 3.724 -0.422 1.00 93.19 109 SER A CA 1
ATOM 903 C C . SER A 1 109 ? 17.224 3.381 -0.026 1.00 93.19 109 SER A C 1
ATOM 905 O O . SER A 1 109 ? 17.568 3.412 1.155 1.00 93.19 109 SER A O 1
ATOM 907 N N . TYR A 1 110 ? 18.049 3.079 -1.019 1.00 91.94 110 TYR A N 1
ATOM 908 C CA . TYR A 1 110 ? 19.489 2.936 -0.876 1.00 91.94 110 TYR A CA 1
ATOM 909 C C . TYR A 1 110 ? 20.191 3.784 -1.936 1.00 91.94 110 TYR A C 1
ATOM 911 O O . TYR A 1 110 ? 19.636 4.063 -2.999 1.00 91.94 110 TYR A O 1
ATOM 919 N N . PHE A 1 111 ? 21.409 4.208 -1.626 1.00 94.00 111 PHE A N 1
ATOM 920 C CA . PHE A 1 111 ? 22.251 4.952 -2.548 1.00 94.00 111 PHE A CA 1
ATOM 921 C C . PHE A 1 111 ? 23.233 3.988 -3.214 1.00 94.00 111 PHE A C 1
ATOM 923 O O . PHE A 1 111 ? 23.933 3.247 -2.522 1.00 94.00 111 PHE A O 1
ATOM 930 N N . ASP A 1 112 ? 23.257 3.970 -4.541 1.00 93.81 112 ASP A N 1
ATOM 931 C CA . ASP A 1 112 ? 24.219 3.207 -5.330 1.00 93.81 112 ASP A CA 1
ATOM 932 C C . ASP A 1 112 ? 25.418 4.112 -5.634 1.00 93.81 112 ASP A C 1
ATOM 934 O O . ASP A 1 112 ? 25.283 5.129 -6.316 1.00 93.81 112 ASP A O 1
ATOM 938 N N . HIS A 1 113 ? 26.586 3.762 -5.094 1.00 95.00 113 HIS A N 1
ATOM 939 C CA . HIS A 1 113 ? 27.809 4.547 -5.261 1.00 95.00 113 HIS A CA 1
ATOM 940 C C . HIS A 1 113 ? 28.381 4.474 -6.678 1.00 95.00 113 HIS A C 1
ATOM 942 O O . HIS A 1 113 ? 28.976 5.454 -7.125 1.00 95.00 113 HIS A O 1
ATOM 948 N N . ASP A 1 114 ? 28.190 3.357 -7.383 1.00 95.56 114 ASP A N 1
ATOM 949 C CA . ASP A 1 114 ? 28.725 3.165 -8.732 1.00 95.56 114 ASP A CA 1
ATOM 950 C C . ASP A 1 114 ? 27.931 3.996 -9.742 1.00 95.56 114 ASP A C 1
ATOM 952 O O . ASP A 1 114 ? 28.494 4.585 -10.666 1.00 95.56 114 ASP A O 1
ATOM 956 N N . LYS A 1 115 ? 26.612 4.082 -9.537 1.00 93.44 115 LYS A N 1
ATOM 957 C CA . LYS A 1 115 ? 25.708 4.895 -10.363 1.00 93.44 115 LYS A CA 1
ATOM 958 C C . LYS A 1 115 ? 25.544 6.325 -9.860 1.00 93.44 115 LYS A C 1
ATOM 960 O O . LYS A 1 115 ? 25.042 7.165 -10.598 1.00 93.44 115 LYS A O 1
ATOM 965 N N . ASN A 1 116 ? 25.974 6.609 -8.630 1.00 95.12 116 ASN A N 1
ATOM 966 C CA . ASN A 1 116 ? 25.777 7.888 -7.947 1.00 95.12 116 ASN A CA 1
ATOM 967 C C . ASN A 1 116 ? 24.289 8.309 -7.902 1.00 95.12 116 ASN A C 1
ATOM 969 O O . ASN A 1 116 ? 23.947 9.480 -8.076 1.00 95.12 116 ASN A O 1
ATOM 973 N N . GLU A 1 117 ? 23.398 7.338 -7.683 1.00 92.69 117 GLU A N 1
ATOM 974 C CA . GLU A 1 117 ? 21.941 7.489 -7.784 1.00 92.69 117 GLU A CA 1
ATOM 975 C C . GLU A 1 117 ? 21.209 6.840 -6.598 1.00 92.69 117 GLU A C 1
ATOM 977 O O . GLU A 1 117 ? 21.674 5.870 -5.997 1.00 92.69 117 GLU A O 1
ATOM 982 N N . ASN A 1 118 ? 20.029 7.372 -6.257 1.00 88.50 118 ASN A N 1
ATOM 983 C CA . ASN A 1 118 ? 19.151 6.785 -5.244 1.00 88.50 118 ASN A CA 1
ATOM 984 C C . ASN A 1 118 ? 18.179 5.793 -5.886 1.00 88.50 118 ASN A C 1
ATOM 986 O O . ASN A 1 118 ? 17.367 6.173 -6.728 1.00 88.50 118 ASN A O 1
ATOM 990 N N . PHE A 1 119 ? 18.184 4.559 -5.396 1.00 87.25 119 PHE A N 1
ATOM 991 C CA . PHE A 1 119 ? 17.234 3.515 -5.762 1.00 87.25 119 PHE A CA 1
ATOM 992 C C . PHE A 1 119 ? 16.263 3.264 -4.613 1.00 87.25 119 PHE A C 1
ATOM 994 O O . PHE A 1 119 ? 16.601 3.445 -3.442 1.00 87.25 119 PHE A O 1
ATOM 1001 N N . PHE A 1 120 ? 15.045 2.831 -4.927 1.00 86.31 120 PHE A N 1
ATOM 1002 C CA . PHE A 1 120 ? 14.087 2.390 -3.918 1.00 86.31 120 PHE A CA 1
ATOM 1003 C C . PHE A 1 120 ? 13.976 0.866 -3.930 1.00 86.31 120 PHE A C 1
ATOM 1005 O O . PHE A 1 120 ? 13.916 0.239 -4.981 1.00 86.31 120 PHE A O 1
ATOM 1012 N N . ASN A 1 121 ? 13.947 0.278 -2.740 1.00 89.88 121 ASN A N 1
ATOM 1013 C CA . ASN A 1 121 ? 13.741 -1.153 -2.523 1.00 89.88 121 ASN A CA 1
ATOM 1014 C C . ASN A 1 121 ? 12.259 -1.444 -2.231 1.00 89.88 121 ASN A C 1
ATOM 1016 O O . ASN A 1 121 ? 11.707 -2.458 -2.648 1.00 89.88 121 ASN A O 1
ATOM 1020 N N . SER A 1 122 ? 11.592 -0.528 -1.516 1.00 94.31 122 SER A N 1
ATOM 1021 C CA . SER A 1 122 ? 10.161 -0.631 -1.239 1.00 94.31 122 SER A CA 1
ATOM 1022 C C . SER A 1 122 ? 9.493 0.735 -1.103 1.00 94.31 122 SER A C 1
ATOM 1024 O O . SER A 1 122 ? 10.108 1.698 -0.639 1.00 94.31 122 SER A O 1
ATOM 1026 N N . ILE A 1 123 ? 8.225 0.815 -1.500 1.00 96.81 123 ILE A N 1
ATOM 1027 C CA . ILE A 1 123 ? 7.363 1.987 -1.355 1.00 96.81 123 ILE A CA 1
ATOM 1028 C C . ILE A 1 123 ? 6.040 1.532 -0.746 1.00 96.81 123 ILE A C 1
ATOM 1030 O O . ILE A 1 123 ? 5.409 0.612 -1.257 1.00 96.81 123 ILE A O 1
ATOM 1034 N N . ILE A 1 124 ? 5.583 2.205 0.310 1.00 98.00 124 ILE A N 1
ATOM 1035 C CA . ILE A 1 124 ? 4.255 1.989 0.892 1.00 98.00 124 ILE A CA 1
ATOM 1036 C C . ILE A 1 124 ? 3.413 3.247 0.692 1.00 98.00 124 ILE A C 1
ATOM 1038 O O . ILE A 1 124 ? 3.749 4.315 1.203 1.00 98.00 124 ILE A O 1
ATOM 1042 N N . LEU A 1 125 ? 2.290 3.114 -0.009 1.00 98.12 125 LEU A N 1
ATOM 1043 C CA . LEU A 1 125 ? 1.317 4.176 -0.244 1.00 98.12 125 LEU A CA 1
ATOM 1044 C C . LEU A 1 125 ? 0.075 3.953 0.621 1.00 98.12 125 LEU A C 1
ATOM 1046 O O . LEU A 1 125 ? -0.574 2.910 0.535 1.00 98.12 125 LEU A O 1
ATOM 1050 N N . ILE A 1 126 ? -0.284 4.948 1.431 1.00 97.75 126 ILE A N 1
ATOM 1051 C CA . ILE A 1 126 ? -1.531 4.964 2.205 1.00 97.75 126 ILE A CA 1
ATOM 1052 C C . ILE A 1 126 ? -2.597 5.721 1.427 1.00 97.75 126 ILE A C 1
ATOM 1054 O O . ILE A 1 126 ? -2.396 6.874 1.045 1.00 97.75 126 ILE A O 1
ATOM 1058 N N . MET A 1 127 ? -3.766 5.105 1.285 1.00 97.25 127 MET A N 1
ATOM 1059 C CA . MET A 1 127 ? -4.895 5.650 0.537 1.00 97.25 127 MET A CA 1
ATOM 1060 C C . MET A 1 127 ? -6.161 5.744 1.415 1.00 97.25 127 MET A C 1
ATOM 1062 O O . MET A 1 127 ? -6.217 5.185 2.520 1.00 97.25 127 MET A O 1
ATOM 1066 N N . PRO A 1 128 ? -7.201 6.493 1.000 1.00 95.44 128 PRO A N 1
ATOM 1067 C CA . PRO A 1 128 ? -8.507 6.493 1.651 1.00 95.44 128 PRO A CA 1
ATOM 1068 C C . PRO A 1 128 ? -9.156 5.104 1.672 1.00 95.44 128 PRO A C 1
ATOM 1070 O O . PRO A 1 128 ? -8.704 4.160 1.032 1.00 95.44 128 PRO A O 1
ATOM 1073 N N . ASN A 1 129 ? -10.242 4.995 2.442 1.00 95.19 129 ASN A N 1
ATOM 1074 C CA . ASN A 1 129 ? -11.066 3.787 2.527 1.00 95.19 129 ASN A CA 1
ATOM 1075 C C . ASN A 1 129 ? -10.307 2.528 2.967 1.00 95.19 129 ASN A C 1
ATOM 1077 O O . ASN A 1 129 ? -10.633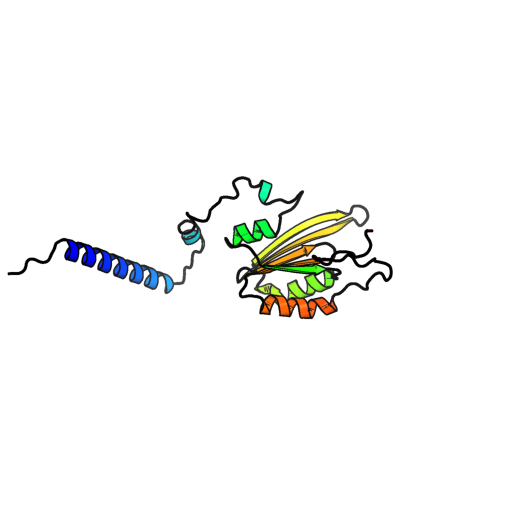 1.441 2.530 1.00 95.19 129 ASN A O 1
ATOM 1081 N N . GLN A 1 130 ? -9.324 2.663 3.868 1.00 96.44 130 GLN A N 1
ATOM 1082 C CA . GLN A 1 130 ? -8.580 1.514 4.412 1.00 96.44 130 GLN A CA 1
ATOM 1083 C C . GLN A 1 130 ? -7.876 0.724 3.298 1.00 96.44 130 GLN A C 1
ATOM 1085 O O . GLN A 1 130 ? -7.930 -0.498 3.260 1.00 96.44 130 GLN A O 1
ATOM 1090 N N . ARG A 1 131 ? -7.221 1.436 2.377 1.00 98.06 131 ARG A N 1
ATOM 1091 C CA . ARG A 1 131 ? -6.438 0.845 1.291 1.00 98.06 131 ARG A CA 1
ATOM 1092 C C . ARG A 1 131 ? -4.976 1.229 1.443 1.00 98.06 131 ARG A C 1
ATOM 1094 O O . ARG A 1 131 ? -4.649 2.349 1.844 1.00 98.06 131 ARG A O 1
ATOM 1101 N N . MET A 1 132 ? -4.102 0.294 1.119 1.00 98.56 132 MET A N 1
ATOM 1102 C CA . MET A 1 132 ? -2.665 0.496 1.119 1.00 98.56 132 MET A CA 1
ATOM 1103 C C . MET A 1 132 ? -2.044 -0.337 0.006 1.00 98.56 132 MET A C 1
ATOM 1105 O O . MET A 1 132 ? -2.495 -1.447 -0.279 1.00 98.56 132 MET A O 1
ATOM 1109 N N . ILE A 1 133 ? -1.023 0.222 -0.627 1.00 98.44 133 ILE A N 1
ATOM 1110 C CA . ILE A 1 133 ? -0.251 -0.444 -1.668 1.00 98.44 133 ILE A CA 1
ATOM 1111 C C . ILE A 1 133 ? 1.192 -0.512 -1.185 1.00 98.44 133 ILE A C 1
ATOM 1113 O O . ILE A 1 133 ? 1.764 0.513 -0.832 1.00 98.44 133 ILE A O 1
ATOM 1117 N N . GLU A 1 134 ? 1.774 -1.701 -1.167 1.00 98.25 134 GLU A N 1
ATOM 1118 C CA . GLU A 1 134 ? 3.214 -1.899 -1.017 1.00 98.25 134 GLU A CA 1
ATOM 1119 C C . GLU A 1 134 ? 3.768 -2.302 -2.383 1.00 98.25 134 GLU A C 1
ATOM 1121 O O . GLU A 1 134 ? 3.281 -3.257 -2.985 1.00 98.25 134 GLU A O 1
ATOM 1126 N N . LEU A 1 135 ? 4.770 -1.582 -2.872 1.00 97.56 135 LEU A N 1
ATOM 1127 C CA . LEU A 1 135 ? 5.590 -1.977 -4.011 1.00 97.56 135 LEU A CA 1
ATOM 1128 C C . LEU A 1 135 ? 6.951 -2.414 -3.473 1.00 97.56 135 LEU A C 1
ATOM 1130 O O . LEU A 1 135 ? 7.547 -1.701 -2.667 1.00 97.56 135 LEU A O 1
ATOM 1134 N N . GLY A 1 136 ? 7.427 -3.578 -3.897 1.00 94.62 136 GLY A N 1
ATOM 1135 C CA . GLY A 1 136 ? 8.802 -4.040 -3.684 1.00 94.62 136 GLY A CA 1
ATOM 1136 C C . GLY A 1 136 ? 9.511 -4.230 -5.022 1.00 94.62 136 GLY A C 1
ATOM 1137 O O . GLY A 1 136 ? 8.956 -3.863 -6.048 1.00 94.62 136 GLY A O 1
ATOM 1138 N N . ASN A 1 137 ? 10.695 -4.846 -5.035 1.00 91.25 137 ASN A N 1
ATOM 1139 C CA . ASN A 1 137 ? 11.539 -4.993 -6.238 1.00 91.25 137 ASN A CA 1
ATOM 1140 C C . ASN A 1 137 ? 10.824 -5.462 -7.518 1.00 91.25 137 ASN A C 1
ATOM 1142 O O . ASN A 1 137 ? 11.133 -4.983 -8.602 1.00 91.25 137 ASN A O 1
ATOM 1146 N N . ASN A 1 138 ? 9.918 -6.433 -7.415 1.00 94.44 138 ASN A N 1
ATOM 1147 C CA . ASN A 1 138 ? 9.181 -6.990 -8.557 1.00 94.44 138 ASN A CA 1
ATOM 1148 C C . ASN A 1 138 ? 7.794 -7.507 -8.156 1.00 94.44 138 ASN A C 1
ATOM 1150 O O . ASN A 1 138 ? 7.249 -8.422 -8.781 1.00 94.44 138 ASN A O 1
ATOM 1154 N N . TYR A 1 139 ? 7.251 -6.981 -7.062 1.00 96.00 139 TYR A N 1
ATOM 1155 C CA . TYR A 1 139 ? 5.940 -7.367 -6.579 1.00 96.00 139 TYR A CA 1
ATOM 1156 C C . TYR A 1 139 ? 5.157 -6.177 -6.044 1.00 96.00 139 TYR A C 1
ATOM 1158 O O . TYR A 1 139 ? 5.710 -5.137 -5.682 1.00 96.00 139 TYR A O 1
ATOM 1166 N N . CYS A 1 140 ? 3.854 -6.388 -5.930 1.00 97.81 140 CYS A N 1
ATOM 1167 C CA . CYS A 1 140 ? 2.944 -5.513 -5.229 1.00 97.81 140 CYS A CA 1
ATOM 1168 C C . CYS A 1 140 ? 2.108 -6.305 -4.218 1.00 97.81 140 CYS A C 1
ATOM 1170 O O . CYS A 1 140 ? 1.576 -7.370 -4.543 1.00 97.81 140 CYS A O 1
ATOM 1172 N N . HIS A 1 141 ? 1.954 -5.772 -3.005 1.00 98.44 141 HIS A N 1
ATOM 1173 C CA . HIS A 1 141 ? 0.844 -6.135 -2.132 1.00 98.44 141 HIS A CA 1
ATOM 1174 C C . HIS A 1 141 ? -0.231 -5.055 -2.173 1.00 98.44 141 HIS A C 1
ATOM 1176 O O . HIS A 1 141 ? 0.022 -3.885 -1.887 1.00 98.44 141 HIS A O 1
ATOM 1182 N N . LEU A 1 142 ? -1.462 -5.479 -2.435 1.00 98.44 142 LEU A N 1
ATOM 1183 C CA . LEU A 1 142 ? -2.660 -4.676 -2.242 1.00 98.44 142 LEU A CA 1
ATOM 1184 C C . LEU A 1 142 ? -3.285 -5.084 -0.911 1.00 98.44 142 LEU A C 1
ATOM 1186 O O . LEU A 1 142 ? -3.731 -6.222 -0.765 1.00 98.44 142 LEU A O 1
ATOM 1190 N N . LEU A 1 143 ? -3.308 -4.166 0.052 1.00 98.62 143 LEU A N 1
ATOM 1191 C CA . LEU A 1 143 ? -3.907 -4.359 1.369 1.00 98.62 143 LEU A CA 1
ATOM 1192 C C . LEU A 1 143 ? -5.208 -3.552 1.439 1.00 98.62 143 LEU A C 1
ATOM 1194 O O . LEU A 1 143 ? -5.198 -2.341 1.212 1.00 98.62 143 LEU A O 1
ATOM 1198 N N . TYR A 1 144 ? -6.329 -4.210 1.729 1.00 98.44 144 TYR A N 1
ATOM 1199 C CA . TYR A 1 144 ? -7.658 -3.595 1.643 1.00 98.44 144 TYR A CA 1
ATOM 1200 C C . TYR A 1 144 ? -8.678 -4.226 2.595 1.00 98.44 144 TYR A C 1
ATOM 1202 O O . TYR A 1 144 ? -8.442 -5.288 3.175 1.00 98.44 144 TYR A O 1
ATOM 1210 N N . HIS A 1 145 ? -9.824 -3.566 2.776 1.00 97.81 145 HIS A N 1
ATOM 1211 C CA . HIS A 1 145 ? -10.952 -4.114 3.527 1.00 97.81 145 HIS A CA 1
ATOM 1212 C C . HIS A 1 145 ? -11.736 -5.137 2.693 1.00 97.81 145 HIS A C 1
ATOM 1214 O O . HIS A 1 145 ? -11.773 -5.038 1.473 1.00 97.81 145 HIS A O 1
ATOM 1220 N N . VAL A 1 146 ? -12.438 -6.075 3.333 1.00 96.44 146 VAL A N 1
ATOM 1221 C CA . VAL A 1 146 ? -13.226 -7.113 2.633 1.00 96.44 146 VAL A CA 1
ATOM 1222 C C . VAL A 1 146 ? -14.265 -6.547 1.648 1.00 96.44 146 VAL A C 1
ATOM 1224 O O . VAL A 1 146 ? -14.584 -7.179 0.650 1.00 96.44 146 VAL A O 1
ATOM 1227 N N . ASP A 1 147 ? -14.740 -5.321 1.855 1.00 96.88 147 ASP A N 1
ATOM 1228 C CA . ASP A 1 147 ? -15.727 -4.689 0.966 1.00 96.88 147 ASP A CA 1
ATOM 1229 C C . ASP A 1 147 ? -15.103 -4.084 -0.310 1.00 96.88 147 ASP A C 1
ATOM 1231 O O . ASP A 1 147 ? -15.808 -3.734 -1.254 1.00 96.88 147 ASP A O 1
ATOM 1235 N N . ASP A 1 148 ? -13.772 -3.985 -0.380 1.00 97.00 148 ASP A N 1
ATOM 1236 C CA . ASP A 1 148 ? -13.040 -3.287 -1.444 1.00 97.00 148 ASP A CA 1
ATOM 1237 C C . ASP A 1 148 ? -12.496 -4.220 -2.541 1.00 97.00 148 ASP A C 1
ATOM 1239 O O . ASP A 1 148 ? -11.587 -3.859 -3.294 1.00 97.00 148 ASP A O 1
ATOM 1243 N N . HIS A 1 149 ? -13.066 -5.418 -2.697 1.00 96.62 149 HIS A N 1
ATOM 1244 C CA . HIS A 1 149 ? -12.630 -6.366 -3.730 1.00 96.62 149 HIS A CA 1
ATOM 1245 C C . HIS A 1 149 ? -12.705 -5.799 -5.154 1.00 96.62 149 HIS A C 1
ATOM 1247 O O . HIS A 1 149 ? -11.876 -6.153 -5.989 1.00 96.62 149 HIS A O 1
ATOM 1253 N N . GLN A 1 150 ? -13.674 -4.925 -5.452 1.00 97.81 150 GLN A N 1
ATOM 1254 C CA . GLN A 1 150 ? -13.769 -4.316 -6.782 1.00 97.81 150 GLN A CA 1
ATOM 1255 C C . GLN A 1 150 ? -12.584 -3.390 -7.070 1.00 97.81 150 GLN A C 1
ATOM 1257 O O . GLN A 1 150 ? -12.040 -3.423 -8.169 1.00 97.81 150 GLN A O 1
ATOM 1262 N N . TRP A 1 151 ? -12.154 -2.604 -6.080 1.00 97.50 151 TRP A N 1
ATOM 1263 C CA . TRP A 1 151 ? -10.972 -1.751 -6.209 1.00 97.50 151 TRP A CA 1
ATOM 1264 C C . TRP A 1 151 ? -9.718 -2.593 -6.476 1.00 97.50 151 TRP A C 1
ATOM 1266 O O . TRP A 1 151 ? -8.983 -2.310 -7.421 1.00 97.50 151 TRP A O 1
ATOM 1276 N N . MET A 1 152 ? -9.529 -3.673 -5.711 1.00 97.56 152 MET A N 1
ATOM 1277 C CA . MET A 1 152 ? -8.414 -4.602 -5.913 1.00 97.56 152 MET A CA 1
ATOM 1278 C C . MET A 1 152 ? -8.438 -5.220 -7.319 1.00 97.56 152 MET A C 1
ATOM 1280 O O . MET A 1 152 ? -7.408 -5.228 -7.994 1.00 97.56 152 MET A O 1
ATOM 1284 N N . ARG A 1 153 ? -9.606 -5.690 -7.789 1.00 98.31 153 ARG A N 1
ATOM 1285 C CA . ARG A 1 153 ? -9.755 -6.284 -9.129 1.00 98.31 153 ARG A CA 1
ATOM 1286 C C . ARG A 1 153 ? -9.376 -5.308 -10.235 1.00 98.31 153 ARG A C 1
ATOM 1288 O O . ARG A 1 153 ? -8.669 -5.704 -11.152 1.00 98.31 153 ARG A O 1
ATOM 1295 N N . ASN A 1 154 ? -9.801 -4.051 -10.126 1.00 98.00 154 ASN A N 1
ATOM 1296 C CA . ASN A 1 154 ? -9.490 -3.028 -11.123 1.00 98.00 154 ASN A CA 1
ATOM 1297 C C . ASN A 1 154 ? -7.977 -2.793 -11.241 1.00 98.00 154 ASN A C 1
ATOM 1299 O O . ASN A 1 154 ? -7.464 -2.685 -12.349 1.00 98.00 154 ASN A O 1
ATOM 1303 N N . ILE A 1 155 ? -7.253 -2.755 -10.117 1.00 97.81 155 ILE A N 1
ATOM 1304 C CA . ILE A 1 155 ? -5.788 -2.622 -10.144 1.00 97.81 155 ILE A CA 1
ATOM 1305 C C . ILE A 1 155 ? -5.142 -3.871 -10.738 1.00 97.81 155 ILE A C 1
ATOM 1307 O O . ILE A 1 155 ? -4.263 -3.753 -11.587 1.00 97.81 155 ILE A O 1
ATOM 1311 N N . CYS A 1 156 ? -5.585 -5.060 -10.323 1.00 97.81 156 CYS A N 1
ATOM 1312 C CA . CYS A 1 156 ? -5.044 -6.307 -10.856 1.00 97.81 156 CYS A CA 1
ATOM 1313 C C . CYS A 1 156 ? -5.250 -6.416 -12.367 1.00 97.81 156 CYS A C 1
ATOM 1315 O O . CYS A 1 156 ? -4.370 -6.934 -13.040 1.00 97.81 156 CYS A O 1
ATOM 1317 N N . GLU A 1 157 ? -6.372 -5.924 -12.900 1.00 98.00 157 GLU A N 1
ATOM 1318 C CA . GLU A 1 157 ? -6.630 -5.927 -14.342 1.00 98.00 157 GLU A CA 1
ATOM 1319 C C . GLU A 1 157 ? -5.567 -5.139 -15.103 1.00 98.00 157 GLU A C 1
ATOM 1321 O O . GLU A 1 157 ? -4.972 -5.666 -16.032 1.00 98.00 157 GLU A O 1
ATOM 1326 N N . VAL A 1 158 ? -5.257 -3.927 -14.644 1.00 97.75 158 VAL A N 1
ATOM 1327 C CA . VAL A 1 158 ? -4.215 -3.093 -15.254 1.00 97.75 158 VAL A CA 1
ATOM 1328 C C . VAL A 1 158 ? -2.829 -3.713 -15.064 1.00 97.75 158 VAL A C 1
ATOM 1330 O O . VAL A 1 158 ? -2.002 -3.709 -15.970 1.00 97.75 158 VAL A O 1
ATOM 1333 N N . PHE A 1 159 ? -2.559 -4.290 -13.892 1.00 97.12 159 PHE A N 1
ATOM 1334 C CA . PHE A 1 159 ? -1.242 -4.848 -13.577 1.00 97.12 159 PHE A CA 1
ATOM 1335 C C . PHE A 1 159 ? -0.904 -6.109 -14.376 1.00 97.12 159 PHE A C 1
ATOM 1337 O O . PHE A 1 159 ? 0.277 -6.436 -14.493 1.00 97.12 159 PHE A O 1
ATOM 1344 N N . LYS A 1 160 ? -1.893 -6.792 -14.970 1.00 95.12 160 LYS A N 1
ATOM 1345 C CA . LYS A 1 160 ? -1.641 -7.899 -15.910 1.00 95.12 160 LYS A CA 1
ATOM 1346 C C . LYS A 1 160 ? -0.766 -7.459 -17.082 1.00 95.12 160 LYS A C 1
ATOM 1348 O O . LYS A 1 160 ? 0.100 -8.223 -17.502 1.00 95.12 160 LYS A O 1
ATOM 1353 N N . ASP A 1 161 ? -0.949 -6.226 -17.547 1.00 96.81 161 ASP A N 1
ATOM 1354 C CA . ASP A 1 161 ? -0.210 -5.664 -18.680 1.00 96.81 161 ASP A CA 1
ATOM 1355 C C . ASP A 1 161 ? 1.180 -5.144 -18.278 1.00 96.81 161 ASP A C 1
ATOM 1357 O O . ASP A 1 161 ? 2.015 -4.836 -19.129 1.00 96.81 161 ASP A O 1
ATOM 1361 N N . PHE A 1 162 ? 1.459 -5.063 -16.974 1.00 96.56 162 PHE A N 1
ATOM 1362 C CA . PHE A 1 162 ? 2.745 -4.627 -16.424 1.00 96.56 162 PHE A CA 1
ATOM 1363 C C . PHE A 1 162 ? 3.634 -5.801 -16.026 1.00 96.56 162 PHE A C 1
ATOM 1365 O O . PHE A 1 162 ? 4.572 -5.629 -15.255 1.00 96.56 162 PHE A O 1
ATOM 1372 N N . ARG A 1 163 ? 3.360 -7.011 -16.512 1.00 94.25 163 ARG A N 1
ATOM 1373 C CA . ARG A 1 163 ? 4.211 -8.158 -16.208 1.00 94.25 163 ARG A CA 1
ATOM 1374 C C . ARG A 1 163 ? 5.580 -7.987 -16.871 1.00 94.25 163 ARG A C 1
ATOM 1376 O O . ARG A 1 163 ? 5.669 -7.694 -18.064 1.00 94.25 163 ARG A O 1
ATOM 1383 N N . LEU A 1 164 ? 6.649 -8.197 -16.107 1.00 90.25 164 LEU A N 1
ATOM 1384 C CA . LEU A 1 164 ? 7.997 -8.295 -16.656 1.00 90.25 164 LEU A CA 1
ATOM 1385 C C . LEU A 1 164 ? 8.037 -9.448 -17.670 1.00 90.25 164 LEU A C 1
ATOM 1387 O O . LEU A 1 164 ? 7.417 -10.489 -17.428 1.00 90.25 164 LEU A O 1
ATOM 1391 N N . PRO A 1 165 ? 8.759 -9.301 -18.795 1.00 84.19 165 PRO A N 1
ATOM 1392 C CA . PRO A 1 165 ? 8.960 -10.409 -19.714 1.00 84.19 165 PRO A CA 1
ATOM 1393 C C . PRO A 1 165 ? 9.610 -11.548 -18.927 1.00 84.19 165 PRO A C 1
ATOM 1395 O O . PRO A 1 165 ? 10.712 -11.401 -18.398 1.00 84.19 165 PRO A O 1
ATOM 1398 N N . GLY A 1 166 ? 8.879 -12.652 -18.768 1.00 70.62 166 GLY A N 1
ATOM 1399 C CA . GLY A 1 166 ? 9.346 -13.776 -17.972 1.00 70.62 166 GLY A CA 1
ATOM 1400 C C . GLY A 1 166 ? 10.698 -14.242 -18.497 1.00 70.62 166 GLY A C 1
ATOM 1401 O O . GLY A 1 166 ? 10.848 -14.493 -19.693 1.00 70.62 166 GLY A O 1
ATOM 1402 N N . ASN A 1 167 ? 11.687 -14.382 -17.613 1.00 57.78 167 ASN A N 1
ATOM 1403 C CA . ASN A 1 167 ? 12.847 -15.198 -17.938 1.00 57.78 167 ASN A CA 1
ATOM 1404 C C . ASN A 1 167 ? 12.299 -16.593 -18.247 1.00 57.78 167 ASN A C 1
ATOM 1406 O O . ASN A 1 167 ? 11.811 -17.262 -17.339 1.00 57.78 167 ASN A O 1
ATOM 1410 N N . ALA A 1 168 ? 12.379 -17.038 -19.504 1.00 55.47 168 ALA A N 1
ATOM 1411 C CA . ALA A 1 168 ? 11.886 -18.347 -19.948 1.00 55.47 168 ALA A CA 1
ATOM 1412 C C . ALA A 1 168 ? 12.494 -19.538 -19.165 1.00 55.47 168 ALA A C 1
ATOM 1414 O O . ALA A 1 168 ? 12.039 -20.667 -19.301 1.00 55.47 168 ALA A O 1
ATOM 1415 N N . ASN A 1 169 ? 13.487 -19.267 -18.310 1.00 55.06 169 ASN A N 1
ATOM 1416 C CA . ASN A 1 169 ? 14.207 -20.220 -17.471 1.00 55.06 169 ASN A CA 1
ATOM 1417 C C . ASN A 1 169 ? 13.846 -20.142 -15.972 1.00 55.06 169 ASN A C 1
ATOM 1419 O O . ASN A 1 169 ? 14.440 -20.858 -15.167 1.00 55.06 169 ASN A O 1
ATOM 1423 N N . ALA A 1 170 ? 12.924 -19.269 -15.553 1.00 56.84 170 ALA A N 1
ATOM 1424 C CA . ALA A 1 170 ? 12.508 -19.190 -14.157 1.00 56.84 170 ALA A CA 1
ATOM 1425 C C . ALA A 1 170 ? 11.515 -20.322 -13.853 1.00 56.84 170 ALA A C 1
ATOM 1427 O O . ALA A 1 170 ? 10.326 -20.226 -14.150 1.00 56.84 170 ALA A O 1
ATOM 1428 N N . THR A 1 171 ? 12.018 -21.407 -13.257 1.00 52.44 171 THR A N 1
ATOM 1429 C CA . THR A 1 171 ? 11.218 -22.477 -12.644 1.00 52.44 171 THR A CA 1
ATOM 1430 C C . THR A 1 171 ? 10.053 -21.872 -11.871 1.00 52.44 171 THR A C 1
ATOM 1432 O O . THR A 1 171 ? 10.273 -21.065 -10.965 1.00 52.44 171 THR A O 1
ATOM 1435 N N . THR A 1 172 ? 8.830 -22.254 -12.239 1.00 48.84 172 THR A N 1
ATOM 1436 C CA . THR A 1 172 ? 7.574 -21.792 -11.644 1.00 48.84 172 THR A CA 1
ATOM 1437 C C . THR A 1 172 ? 7.646 -21.853 -10.121 1.00 48.84 172 THR A C 1
ATOM 1439 O O . THR A 1 172 ? 7.485 -22.916 -9.518 1.00 48.84 172 THR A O 1
ATOM 1442 N N . LYS A 1 173 ? 7.893 -20.707 -9.479 1.00 51.69 173 LYS A N 1
ATOM 1443 C CA . LYS A 1 173 ? 7.752 -20.573 -8.032 1.00 51.69 173 LYS A CA 1
ATOM 1444 C C . LYS A 1 173 ? 6.258 -20.599 -7.748 1.00 51.69 173 LYS A C 1
ATOM 1446 O O . LYS A 1 173 ? 5.551 -19.621 -7.968 1.00 51.69 173 LYS A O 1
ATOM 1451 N N . VAL A 1 174 ? 5.772 -21.757 -7.324 1.00 49.53 174 VAL A N 1
ATOM 1452 C CA . VAL A 1 174 ? 4.380 -21.949 -6.931 1.00 49.53 174 VAL A CA 1
ATOM 1453 C C . VAL A 1 174 ? 4.105 -21.069 -5.712 1.00 49.53 174 VAL A C 1
ATOM 1455 O O . VAL A 1 174 ? 4.595 -21.333 -4.617 1.00 49.53 174 VAL A O 1
ATOM 1458 N N . VAL A 1 175 ? 3.340 -19.994 -5.901 1.00 53.59 175 VAL A N 1
ATOM 1459 C CA . VAL A 1 175 ? 2.852 -19.145 -4.809 1.00 53.59 175 VAL A CA 1
ATOM 1460 C C . VAL A 1 175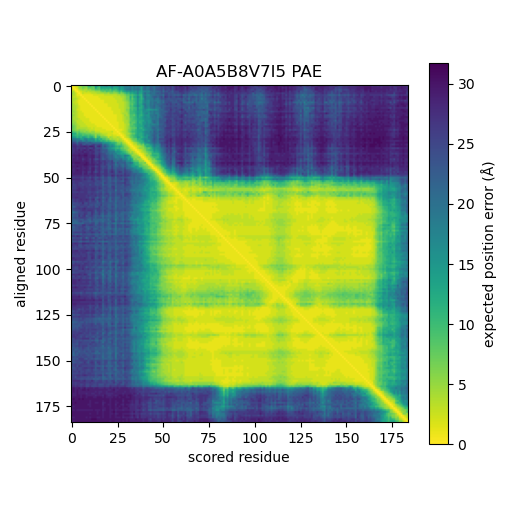 ? 1.474 -19.671 -4.400 1.00 53.59 175 VAL A C 1
ATOM 1462 O O . VAL A 1 175 ? 0.460 -19.298 -4.981 1.00 53.59 175 VAL A O 1
ATOM 1465 N N . GLY A 1 176 ? 1.430 -20.597 -3.435 1.00 59.41 176 GLY A N 1
ATOM 1466 C CA . GLY A 1 176 ? 0.181 -21.122 -2.871 1.00 59.41 176 GLY A CA 1
ATOM 1467 C C . GLY A 1 176 ? 0.319 -22.485 -2.186 1.00 59.41 176 GLY A C 1
ATOM 1468 O O . GLY A 1 176 ? 1.389 -23.080 -2.162 1.00 59.41 176 GLY A O 1
ATOM 1469 N N . PHE A 1 177 ? -0.793 -23.011 -1.662 1.00 54.94 177 PHE A N 1
ATOM 1470 C CA . PHE A 1 177 ? -0.893 -24.366 -1.088 1.00 54.94 177 PHE A CA 1
ATOM 1471 C C . PHE A 1 177 ? -0.840 -25.497 -2.133 1.00 54.94 177 PHE A C 1
ATOM 1473 O O . PHE A 1 177 ? -1.106 -26.654 -1.801 1.00 54.94 177 PHE A O 1
ATOM 1480 N N . ALA A 1 178 ? -0.531 -25.195 -3.396 1.00 51.16 178 ALA A N 1
ATOM 1481 C CA . ALA A 1 178 ? -0.313 -26.225 -4.397 1.00 51.16 178 ALA A CA 1
ATOM 1482 C C . ALA A 1 178 ? 0.984 -26.965 -4.039 1.00 51.16 178 ALA A C 1
ATOM 1484 O O . ALA A 1 178 ? 2.089 -26.460 -4.228 1.00 51.16 178 ALA A O 1
ATOM 1485 N N . ARG A 1 179 ? 0.830 -28.152 -3.440 1.00 44.50 179 ARG A N 1
ATOM 1486 C CA . ARG A 1 179 ? 1.935 -29.068 -3.155 1.00 44.50 179 ARG A CA 1
ATOM 1487 C C . ARG A 1 179 ? 2.673 -29.341 -4.465 1.00 44.50 179 ARG A C 1
ATOM 1489 O O . ARG A 1 179 ? 2.043 -29.730 -5.445 1.00 44.50 179 ARG A O 1
ATOM 1496 N N . GLN A 1 180 ? 3.990 -29.155 -4.479 1.00 53.78 180 GLN A N 1
ATOM 1497 C CA . GLN A 1 180 ? 4.815 -29.715 -5.545 1.00 53.78 180 GLN A CA 1
ATOM 1498 C C . GLN A 1 180 ? 4.696 -31.241 -5.461 1.00 53.78 180 GLN A C 1
ATOM 1500 O O . GLN A 1 180 ? 4.921 -31.821 -4.400 1.00 53.78 180 GLN A O 1
ATOM 1505 N N . ALA A 1 181 ? 4.274 -31.876 -6.554 1.00 56.41 181 ALA A N 1
ATOM 1506 C CA . ALA A 1 181 ? 4.072 -33.324 -6.621 1.00 56.41 181 ALA A CA 1
ATOM 1507 C C . ALA A 1 181 ? 5.395 -34.117 -6.664 1.00 56.41 181 ALA A C 1
ATOM 1509 O O . ALA A 1 181 ? 5.380 -35.332 -6.511 1.00 56.41 181 ALA A O 1
ATOM 1510 N N . GLU A 1 182 ? 6.531 -33.438 -6.843 1.00 53.72 182 GLU A N 1
ATOM 1511 C CA . GLU A 1 182 ? 7.837 -34.049 -7.123 1.00 53.72 182 GLU A CA 1
ATOM 1512 C C . GLU A 1 182 ? 8.800 -34.034 -5.922 1.00 53.72 182 GLU A C 1
ATOM 1514 O O . GLU A 1 182 ? 10.000 -33.832 -6.072 1.00 53.72 182 GLU A O 1
ATOM 1519 N N . MET A 1 183 ? 8.289 -34.252 -4.710 1.00 39.38 183 MET A N 1
ATOM 1520 C CA . MET A 1 183 ? 9.126 -34.722 -3.599 1.00 39.38 183 MET A CA 1
ATOM 1521 C C . MET A 1 183 ? 8.642 -36.108 -3.176 1.00 39.38 183 MET A C 1
ATOM 1523 O O . MET A 1 183 ? 7.833 -36.219 -2.256 1.00 39.38 183 MET A O 1
ATOM 1527 N N . ASN A 1 184 ? 9.123 -37.137 -3.875 1.00 40.66 184 ASN A N 1
ATOM 1528 C CA . ASN A 1 184 ? 9.154 -38.524 -3.411 1.00 40.66 184 ASN A CA 1
ATOM 1529 C C . ASN A 1 184 ? 10.571 -39.059 -3.591 1.00 40.66 184 ASN A C 1
ATOM 1531 O O . ASN A 1 184 ? 11.087 -38.931 -4.723 1.00 40.66 184 ASN A O 1
#

Mean predicted aligned error: 14.04 Å

Sequence (184 aa):
MTLFSPLLIFILVRFIFIIVKAMEDSARTRNGYYNPAKRRYKMNFRFCRKINSLSMLFNGHYIDAKALYVLQTGKVPCITFVGELDIEKAFGYIKETFKDDVKQVYHHSYFDHDKNENFFNSIILIMPNQRMIELGNNYCHLLYHVDDHQWMRNICEVFKDFRLPGNANATTKVVGFARQAEMN

Nearest PDB structures (foldseek):
  8dcn-assembly1_C  TM=4.119E-01  e=1.808E+00  Clostridioides difficile
  1gxr-assembly1_B  TM=4.775E-01  e=1.922E+00  Homo sapiens
  1xr0-assembly1_B  TM=2.145E-01  e=2.945E+00  Homo sapiens

pLDDT: mean 82.78, std 18.63, range [39.38, 98.62]

Foldseek 3Di:
DDDPDVVVVVVVVVVVVVVVVVVVVVVVVVPPPPPVVVVVPPPDPPLPPPPPDPVVQDDPPHGDLQSVLCVVPVDGWDKDKDFQFQLVVLVVCCCVVCVVFFPDKDWDWDADPVVRDIDTQWMWTDGPQSWIWIDGPGMIMTTHDPVCVVVVVVSVVVRVVRHHPDPPPPDDPDDDPPDDPPDD